Protein AF-A0A7J9CQS4-F1 (afdb_monomer_lite)

Sequence (371 aa):
MFISPTHSSLANGKVNILPPTNTSDKVTLALYYETLCPYCADFITNDLVKVFLSDLYTIVNLKLVPWGNADILGDEPHCQHGEDECYLNTIQSCVIYYWPDVKKHFDFIRCTEQQSSKKPLVKNRAAMWKQCSEKLGMSAHRINKCYTSGYGLKLLLQYANETAKLKPPHEYVPWVVVDNQPLKDDFENFVKYVCEAYKGDHKPEACKTQAASVSSTHDKMANRIHPGCYANNNVTKAQSHIKPKKVHLSLYYESLCPYCRSFIVSQLVKVFNTDLLNIINLRLVPWGNAQYVKPNKTIICQHGEDECYLNTIHACAISIWPDPAFPSRIISTLTVWKQCGKPALPDPVWIRNSSRTAMTVDMEERQASST

Foldseek 3Di:
DDDDDDDDDDDDDPPPPPDPDDDQLAKEKEWEAWALPLVLLCCLQPQVCCCVVFVVVVRYDYHYQHAWPWDQDPNDIADPVGPLRVLVSLLLLLLCVVCVPPVLSSQLVNQLSVQSNDPPHDPDSLVSSVVSCVVSVHPSVSSVCCSVVCVSVVSNVVSVVVQVPQVVRDLGPRWMAINSRTPPLCRSVVLQVSQVSRDDPDGTPSNVVVVVVVVPPPPPDPDDDDDDDDDDDDDDDDDDPPQQAAAEDEDEEWLQDSVRLCCLVPPVVVCLVDCSVSRHDYHYQHCHPWDADPDQRKIFDPSFDVRVVLSVVLVVQCVVDVPPNRSSVVSNVSSVVVVPPDDPDPDPPQFDDGDRGITGGDDDDPPPPDD

Radius of gyration: 28.9 Å; chains: 1; bounding box: 90×75×100 Å

Structure (mmCIF, N/CA/C/O backbone):
data_AF-A0A7J9CQS4-F1
#
_entry.id   AF-A0A7J9CQS4-F1
#
loop_
_atom_site.group_PDB
_atom_site.id
_atom_site.type_symbol
_atom_site.label_atom_id
_atom_site.label_alt_id
_atom_site.label_comp_id
_atom_site.label_asym_id
_atom_site.label_entity_id
_atom_site.label_seq_id
_atom_site.pdbx_PDB_ins_code
_atom_site.Cartn_x
_atom_site.Cartn_y
_atom_site.Cartn_z
_atom_site.occupancy
_atom_site.B_iso_or_equiv
_atom_site.auth_seq_id
_atom_site.auth_comp_id
_atom_site.auth_asym_id
_atom_site.auth_atom_id
_atom_site.pdbx_PDB_model_num
ATOM 1 N N . MET A 1 1 ? 38.805 -37.142 42.348 1.00 35.66 1 MET A N 1
ATOM 2 C CA . MET A 1 1 ? 38.816 -36.361 43.602 1.00 35.66 1 MET A CA 1
ATOM 3 C C . MET A 1 1 ? 37.390 -35.941 43.895 1.00 35.66 1 MET A C 1
ATOM 5 O O . MET A 1 1 ? 36.717 -35.468 42.992 1.00 35.66 1 MET A O 1
ATOM 9 N N . PHE A 1 2 ? 36.956 -36.234 45.117 1.00 37.12 2 PHE A N 1
ATOM 10 C CA . PHE A 1 2 ? 35.674 -35.923 45.757 1.00 37.12 2 PHE A CA 1
ATOM 11 C C . PHE A 1 2 ? 35.317 -34.423 45.600 1.00 37.12 2 PHE A C 1
ATOM 13 O O . PHE A 1 2 ? 36.221 -33.615 45.425 1.00 37.12 2 PHE A O 1
ATOM 20 N N . ILE A 1 3 ? 34.060 -33.964 45.629 1.00 33.16 3 ILE A N 1
ATOM 21 C CA . ILE A 1 3 ? 33.150 -33.913 46.790 1.00 33.16 3 ILE A CA 1
ATOM 22 C C . ILE A 1 3 ? 31.734 -33.518 46.285 1.00 33.16 3 ILE A C 1
ATOM 24 O O . ILE A 1 3 ? 31.596 -32.581 45.506 1.00 33.16 3 ILE A O 1
ATOM 28 N N . SER A 1 4 ? 30.686 -34.185 46.780 1.00 36.81 4 SER A N 1
ATOM 29 C CA . SER A 1 4 ? 29.408 -33.543 47.174 1.00 36.81 4 SER A CA 1
ATOM 30 C C . SER A 1 4 ? 29.442 -33.397 48.703 1.00 36.81 4 SER A C 1
ATOM 32 O O . SER A 1 4 ? 30.075 -34.254 49.329 1.00 36.81 4 SER A O 1
ATOM 34 N N . PRO A 1 5 ? 28.849 -32.357 49.330 1.00 45.28 5 PRO A N 1
ATOM 35 C CA . PRO A 1 5 ? 27.403 -32.328 49.653 1.00 45.28 5 PRO A CA 1
ATOM 36 C C . PRO A 1 5 ? 26.840 -30.867 49.672 1.00 45.28 5 PRO A C 1
ATOM 38 O O . PRO A 1 5 ? 27.566 -29.957 49.299 1.00 45.28 5 PRO A O 1
ATOM 41 N N . THR A 1 6 ? 25.599 -30.478 49.994 1.00 35.19 6 THR A N 1
ATOM 42 C CA . THR A 1 6 ? 24.499 -30.981 50.841 1.00 35.19 6 THR A CA 1
ATOM 43 C C . THR A 1 6 ? 23.159 -30.350 50.405 1.00 35.19 6 THR A C 1
ATOM 45 O O . THR A 1 6 ? 23.100 -29.234 49.895 1.00 35.19 6 THR A O 1
ATOM 48 N N . HIS A 1 7 ? 22.068 -31.054 50.716 1.00 37.50 7 HIS A N 1
ATOM 49 C CA . HIS A 1 7 ? 20.693 -30.553 50.810 1.00 37.50 7 HIS A CA 1
ATOM 50 C C . HIS A 1 7 ? 20.534 -29.334 51.739 1.00 37.50 7 HIS A C 1
ATOM 52 O O . HIS A 1 7 ? 21.141 -29.299 52.809 1.00 37.50 7 HIS A O 1
ATOM 58 N N . SER A 1 8 ? 19.573 -28.450 51.436 1.00 32.88 8 SER A N 1
ATOM 59 C CA . SER A 1 8 ? 18.685 -27.858 52.451 1.00 32.88 8 SER A CA 1
ATOM 60 C C . SER A 1 8 ? 17.319 -27.461 51.873 1.00 32.88 8 SER A C 1
ATOM 62 O O . SER A 1 8 ? 17.201 -26.900 50.790 1.00 32.88 8 SER A O 1
ATOM 64 N N . SER A 1 9 ? 16.312 -27.862 52.642 1.00 31.84 9 SER A N 1
ATOM 65 C CA . SER A 1 9 ? 14.856 -27.872 52.488 1.00 31.84 9 SER A CA 1
ATOM 66 C C . SER A 1 9 ? 14.148 -26.642 51.897 1.00 31.84 9 SER A C 1
ATOM 68 O O . SER A 1 9 ? 14.410 -25.502 52.264 1.00 31.84 9 SER A O 1
ATOM 70 N N . LEU A 1 10 ? 13.127 -26.965 51.093 1.00 37.81 10 LEU A N 1
ATOM 71 C CA . LEU A 1 10 ? 11.817 -26.320 50.921 1.00 37.81 10 LEU A CA 1
ATOM 72 C C . LEU A 1 10 ? 11.448 -25.221 51.936 1.00 37.81 10 LEU A C 1
ATOM 74 O O . LEU A 1 10 ? 11.293 -25.493 53.127 1.00 37.81 10 LEU A O 1
ATOM 78 N N . ALA A 1 11 ? 11.115 -24.042 51.406 1.00 35.16 11 ALA A N 1
ATOM 79 C CA . ALA A 1 11 ? 10.080 -23.177 51.957 1.00 35.16 11 ALA A CA 1
ATOM 80 C C . ALA A 1 11 ? 8.994 -22.984 50.887 1.00 35.16 11 ALA A C 1
ATOM 82 O O . ALA A 1 11 ? 9.258 -22.514 49.780 1.00 35.16 11 ALA A O 1
ATOM 83 N N . ASN A 1 12 ? 7.777 -23.403 51.233 1.00 45.19 12 ASN A N 1
ATOM 84 C CA . ASN A 1 12 ? 6.552 -23.249 50.457 1.00 45.19 12 ASN A CA 1
ATOM 85 C C . ASN A 1 12 ? 6.270 -21.767 50.163 1.00 45.19 12 ASN A C 1
ATOM 87 O O . ASN A 1 12 ? 5.669 -21.069 50.976 1.00 45.19 12 ASN A O 1
ATOM 91 N N . GLY A 1 13 ? 6.643 -21.304 48.974 1.00 34.88 13 GLY A N 1
ATOM 92 C CA . GLY A 1 13 ? 6.062 -20.117 48.365 1.00 34.88 13 GLY A CA 1
ATOM 93 C C . GLY A 1 13 ? 5.026 -20.559 47.342 1.00 34.88 13 GLY A C 1
ATOM 94 O O . GLY A 1 13 ? 5.394 -21.048 46.277 1.00 34.88 13 GLY A O 1
ATOM 95 N N . LYS A 1 14 ? 3.732 -20.396 47.644 1.00 39.47 14 LYS A N 1
ATOM 96 C CA . LYS A 1 14 ? 2.690 -20.404 46.611 1.00 39.47 14 LYS A CA 1
ATOM 97 C C . LYS A 1 14 ? 2.997 -19.252 45.655 1.00 39.47 14 LYS A C 1
ATOM 99 O O . LYS A 1 14 ? 2.616 -18.113 45.907 1.00 39.47 14 LYS A O 1
ATOM 104 N N . VAL A 1 15 ? 3.714 -19.545 44.575 1.00 38.03 15 VAL A N 1
ATOM 105 C CA . VAL A 1 15 ? 3.769 -18.659 43.419 1.00 38.03 15 VAL A CA 1
ATOM 106 C C . VAL A 1 15 ? 2.371 -18.708 42.826 1.00 38.03 15 VAL A C 1
ATOM 108 O O . VAL A 1 15 ? 1.980 -19.701 42.215 1.00 38.03 15 VAL A O 1
ATOM 111 N N . ASN A 1 16 ? 1.588 -17.658 43.071 1.00 38.56 16 ASN A N 1
ATOM 112 C CA . ASN A 1 16 ? 0.402 -17.384 42.277 1.00 38.56 16 ASN A CA 1
ATOM 113 C C . ASN A 1 16 ? 0.892 -17.137 40.851 1.00 38.56 16 ASN A C 1
ATOM 115 O O . ASN A 1 16 ? 1.284 -16.027 40.496 1.00 38.56 16 ASN A O 1
ATOM 119 N N . ILE A 1 17 ? 0.921 -18.207 40.059 1.00 42.00 17 ILE A N 1
ATOM 120 C CA . ILE A 1 17 ? 1.020 -18.133 38.611 1.00 42.00 17 ILE A CA 1
ATOM 121 C C . ILE A 1 17 ? -0.268 -17.435 38.185 1.00 42.00 17 ILE A C 1
ATOM 123 O O . ILE A 1 17 ? -1.326 -18.057 38.092 1.00 42.00 17 ILE A O 1
ATOM 127 N N . LEU A 1 18 ? -0.192 -16.112 38.027 1.00 42.22 18 LEU A N 1
ATOM 128 C CA . LEU A 1 18 ? -1.205 -15.372 37.294 1.00 42.22 18 LEU A CA 1
ATOM 129 C C . LEU A 1 18 ? -1.361 -16.083 35.944 1.00 42.22 18 LEU A C 1
ATOM 131 O O . LEU A 1 18 ? -0.344 -16.362 35.297 1.00 42.22 18 LEU A O 1
ATOM 135 N N . PRO A 1 19 ? -2.592 -16.438 35.545 1.00 43.62 19 PRO A N 1
ATOM 136 C CA . PRO A 1 19 ? -2.817 -17.058 34.253 1.00 43.62 19 PRO A CA 1
ATOM 137 C C . PRO A 1 19 ? -2.220 -16.161 33.163 1.00 43.62 19 PRO A C 1
ATOM 139 O O . PRO A 1 19 ? -2.213 -14.935 33.325 1.00 43.62 19 PRO A O 1
ATOM 142 N N . PRO A 1 20 ? -1.695 -16.746 32.074 1.00 40.00 20 PRO A N 1
ATOM 143 C CA . PRO A 1 20 ? -1.177 -15.969 30.961 1.00 40.00 20 PRO A CA 1
ATOM 144 C 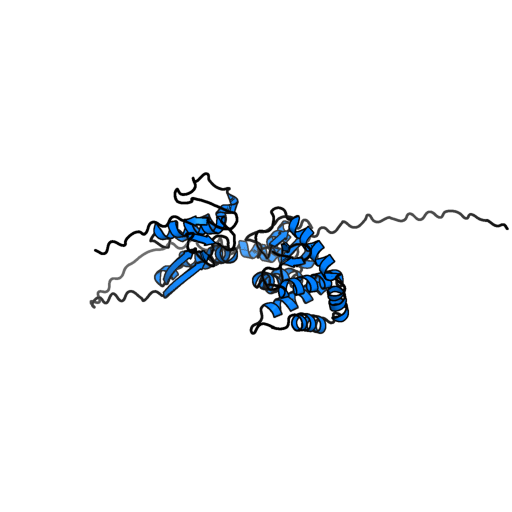C . PRO A 1 20 ? -2.267 -14.989 30.533 1.00 40.00 20 PRO A C 1
ATOM 146 O O . PRO A 1 20 ? -3.377 -15.396 30.192 1.00 40.00 20 PRO A O 1
ATOM 149 N N . THR A 1 21 ? -1.975 -13.693 30.619 1.00 41.09 21 THR A N 1
ATOM 150 C CA . THR A 1 21 ? -2.872 -12.658 30.111 1.00 41.09 21 THR A CA 1
ATOM 151 C C . THR A 1 21 ? -3.139 -12.968 28.649 1.00 41.09 21 THR A C 1
ATOM 153 O O . THR A 1 21 ? -2.188 -13.142 27.884 1.00 41.09 21 THR A O 1
ATOM 156 N N . ASN A 1 22 ? -4.426 -13.091 28.334 1.00 43.44 22 ASN A N 1
ATOM 157 C CA . ASN A 1 22 ? -5.002 -13.484 27.058 1.00 43.44 22 ASN A CA 1
ATOM 158 C C . ASN A 1 22 ? -4.149 -13.073 25.853 1.00 43.44 22 ASN A C 1
ATOM 160 O O . ASN A 1 22 ? -3.707 -11.929 25.734 1.00 43.44 22 ASN A O 1
ATOM 164 N N . THR A 1 23 ? -3.958 -14.015 24.937 1.00 49.56 23 THR A N 1
ATOM 165 C CA . THR A 1 23 ? -3.434 -13.781 23.595 1.00 49.56 23 THR A CA 1
ATOM 166 C C . THR A 1 23 ? -4.262 -12.691 22.911 1.00 49.56 23 THR A C 1
ATOM 168 O O . THR A 1 23 ? -5.339 -12.979 22.412 1.00 49.56 23 THR A O 1
ATOM 171 N N . SER A 1 24 ? -3.769 -11.449 22.965 1.00 57.03 24 SER A N 1
ATOM 172 C CA . SER A 1 24 ? -4.222 -10.231 22.277 1.00 57.03 24 SER A CA 1
ATOM 173 C C . SER A 1 24 ? -5.508 -10.386 21.447 1.00 57.03 24 SER A C 1
ATOM 175 O O . SER A 1 24 ? -5.428 -10.768 20.282 1.00 57.03 24 SER A O 1
ATOM 177 N N . ASP A 1 25 ? -6.653 -9.967 22.001 1.00 80.56 25 ASP A N 1
ATOM 178 C CA . ASP A 1 25 ? -7.980 -9.881 21.349 1.00 80.56 25 ASP A CA 1
ATOM 179 C C . ASP A 1 25 ? -8.043 -8.877 20.165 1.00 80.56 25 ASP A C 1
ATOM 181 O O . ASP A 1 25 ? -9.110 -8.404 19.775 1.00 80.56 25 ASP A O 1
ATOM 185 N N . LYS A 1 26 ? -6.888 -8.500 19.606 1.00 93.25 26 LYS A N 1
ATOM 186 C CA . LYS A 1 26 ? -6.754 -7.560 18.494 1.00 93.25 26 LYS A CA 1
ATOM 187 C C . LYS A 1 26 ? -7.127 -8.218 17.171 1.00 93.25 26 LYS A C 1
ATOM 189 O O . LYS A 1 26 ? -6.749 -9.353 16.897 1.00 93.25 26 LYS A O 1
ATOM 194 N N . VAL A 1 27 ? -7.765 -7.436 16.314 1.00 96.88 27 VAL A N 1
ATOM 195 C CA . VAL A 1 27 ? -8.098 -7.805 14.939 1.00 96.88 27 VAL A CA 1
ATOM 196 C C . VAL A 1 27 ? -6.844 -7.745 14.077 1.00 96.88 27 VAL A C 1
ATOM 198 O O . VAL A 1 27 ? -6.099 -6.760 14.110 1.00 96.88 27 VAL A O 1
ATOM 201 N N . THR A 1 28 ? -6.606 -8.781 13.280 1.00 97.62 28 THR A N 1
ATOM 202 C CA . THR A 1 28 ? -5.520 -8.780 12.300 1.00 97.62 28 THR A CA 1
ATOM 203 C C . THR A 1 28 ? -5.952 -8.001 11.065 1.00 97.62 28 THR A C 1
ATOM 205 O O . THR A 1 28 ? -6.907 -8.377 10.390 1.00 97.62 28 THR A O 1
ATOM 208 N N . LEU A 1 29 ? -5.224 -6.931 10.750 1.00 98.44 29 LEU A N 1
ATOM 209 C CA . LEU A 1 29 ? -5.380 -6.146 9.527 1.00 98.44 29 LEU A CA 1
ATOM 210 C C . LEU A 1 29 ? -4.125 -6.341 8.679 1.00 98.44 29 LEU A C 1
ATOM 212 O O . LEU A 1 29 ? -3.045 -5.938 9.096 1.00 98.44 29 LEU A O 1
ATOM 216 N N . ALA A 1 30 ? -4.244 -6.940 7.501 1.00 98.69 30 ALA A N 1
ATOM 217 C CA . ALA A 1 30 ? -3.132 -7.097 6.572 1.00 98.69 30 ALA A CA 1
ATOM 218 C C . ALA A 1 30 ? -3.369 -6.280 5.300 1.00 98.69 30 ALA A C 1
ATOM 220 O O . ALA A 1 30 ? -4.449 -6.337 4.712 1.00 98.69 30 ALA A O 1
ATOM 221 N N . LEU A 1 31 ? -2.346 -5.544 4.870 1.00 98.75 31 LEU A N 1
ATOM 222 C CA . LEU A 1 31 ? -2.292 -4.888 3.569 1.00 98.75 31 LEU A CA 1
ATOM 223 C C . LEU A 1 31 ? -1.233 -5.579 2.709 1.00 98.75 31 LEU A C 1
ATOM 225 O O . LEU A 1 31 ? -0.046 -5.547 3.039 1.00 98.75 31 LEU A O 1
ATOM 229 N N . TYR A 1 32 ? -1.670 -6.137 1.586 1.00 98.81 32 TYR A N 1
ATOM 230 C CA . TYR A 1 32 ? -0.806 -6.597 0.507 1.00 98.81 32 TYR A CA 1
ATOM 231 C C . TYR A 1 32 ? -0.746 -5.503 -0.549 1.00 98.81 32 TYR A C 1
ATOM 233 O O . TYR A 1 32 ? -1.775 -5.028 -1.038 1.00 98.81 32 TYR A O 1
ATOM 241 N N . TYR A 1 33 ? 0.464 -5.057 -0.843 1.00 98.62 33 TYR A N 1
ATOM 242 C CA . TYR A 1 33 ? 0.700 -3.895 -1.680 1.00 98.62 33 TYR A CA 1
ATOM 243 C C . TYR A 1 33 ? 2.044 -4.026 -2.380 1.00 98.62 33 TYR A C 1
ATOM 245 O O . TYR A 1 33 ? 2.845 -4.912 -2.092 1.00 98.62 33 TYR A O 1
ATOM 253 N N . GLU A 1 34 ? 2.295 -3.094 -3.274 1.00 95.69 34 GLU A N 1
ATOM 254 C CA . GLU A 1 34 ? 3.559 -2.918 -3.964 1.00 95.69 34 GLU A CA 1
ATOM 255 C C . GLU A 1 34 ? 3.894 -1.432 -3.972 1.00 95.69 34 GLU A C 1
ATOM 257 O O . GLU A 1 34 ? 3.012 -0.563 -3.936 1.00 95.69 34 GLU A O 1
ATOM 262 N N . THR A 1 35 ? 5.185 -1.151 -3.998 1.00 95.62 35 THR A N 1
ATOM 263 C CA . THR A 1 35 ? 5.691 0.205 -4.157 1.00 95.62 35 THR A CA 1
ATOM 264 C C . THR A 1 35 ? 5.471 0.696 -5.589 1.00 95.62 35 THR A C 1
ATOM 266 O O . THR A 1 35 ? 5.252 -0.087 -6.504 1.00 95.62 35 THR A O 1
ATOM 269 N N . LEU A 1 36 ? 5.489 2.014 -5.797 1.00 88.31 36 LEU A N 1
ATOM 270 C CA . LEU A 1 36 ? 5.233 2.664 -7.097 1.00 88.31 36 LEU A CA 1
ATOM 271 C C . LEU A 1 36 ? 3.825 2.483 -7.690 1.00 88.31 36 LEU A C 1
ATOM 273 O O . LEU A 1 36 ? 3.501 3.210 -8.627 1.00 88.31 36 LEU A O 1
ATOM 277 N N . CYS A 1 37 ? 2.964 1.643 -7.111 1.00 90.00 37 CYS A N 1
ATOM 278 C CA . CYS A 1 37 ? 1.532 1.672 -7.387 1.00 90.00 37 CYS A CA 1
ATOM 279 C C . CYS A 1 37 ? 0.908 2.935 -6.759 1.00 90.00 37 CYS A C 1
ATOM 281 O O . CYS A 1 37 ? 0.878 3.056 -5.527 1.00 90.00 37 CYS A O 1
ATOM 283 N N . PRO A 1 38 ? 0.361 3.873 -7.561 1.00 85.62 38 PRO A N 1
ATOM 284 C CA . PRO A 1 38 ? -0.174 5.136 -7.046 1.00 85.62 38 PRO A CA 1
ATOM 285 C C . PRO A 1 38 ? -1.284 4.952 -6.010 1.00 85.62 38 PRO A C 1
ATOM 287 O O . PRO A 1 38 ? -1.431 5.764 -5.103 1.00 85.62 38 PRO A O 1
ATOM 290 N N . TYR A 1 39 ? -2.054 3.874 -6.120 1.00 82.94 39 TYR A N 1
ATOM 291 C CA . TYR A 1 39 ? -3.184 3.628 -5.240 1.00 82.94 39 TYR A CA 1
ATOM 292 C C . TYR A 1 39 ? -2.816 2.906 -3.950 1.00 82.94 39 TYR A C 1
ATOM 294 O O . TYR A 1 39 ? -3.399 3.188 -2.906 1.00 82.94 39 TYR A O 1
ATOM 302 N N . CYS A 1 40 ? -1.818 2.019 -3.990 1.00 91.88 40 CYS A N 1
ATOM 303 C CA . CYS A 1 40 ? -1.175 1.536 -2.772 1.00 91.88 40 CYS A CA 1
ATOM 304 C C . CYS A 1 40 ? -0.611 2.722 -1.988 1.00 91.88 40 CYS A C 1
ATOM 306 O O . CYS A 1 40 ? -0.840 2.834 -0.784 1.00 91.88 40 CYS A O 1
ATOM 308 N N . ALA A 1 41 ? 0.069 3.636 -2.687 1.00 93.00 41 ALA A N 1
ATOM 309 C CA . ALA A 1 41 ? 0.644 4.823 -2.081 1.00 93.00 41 ALA A CA 1
ATOM 310 C C . ALA A 1 41 ? -0.422 5.750 -1.477 1.00 93.00 41 ALA A C 1
ATOM 312 O O . ALA A 1 41 ? -0.252 6.209 -0.344 1.00 93.00 41 ALA A O 1
ATOM 313 N N . ASP A 1 42 ? -1.521 5.992 -2.196 1.00 89.25 42 ASP A N 1
ATOM 314 C CA . ASP A 1 42 ? -2.658 6.788 -1.725 1.00 89.25 42 ASP A CA 1
ATOM 315 C C . ASP A 1 42 ? -3.311 6.160 -0.488 1.00 89.25 42 ASP A C 1
ATOM 317 O O . ASP A 1 42 ? -3.364 6.800 0.564 1.00 89.25 42 ASP A O 1
ATOM 321 N N . PHE A 1 43 ? -3.670 4.874 -0.556 1.00 94.06 43 PHE A N 1
ATOM 322 C CA . PHE A 1 43 ? -4.277 4.155 0.563 1.00 94.06 43 PHE A CA 1
ATOM 323 C C . PHE A 1 43 ? -3.367 4.151 1.798 1.00 94.06 43 PHE A C 1
ATOM 325 O O . PHE A 1 43 ? -3.812 4.465 2.899 1.00 94.06 43 PHE A O 1
ATOM 332 N N . ILE A 1 44 ? -2.068 3.868 1.647 1.00 97.50 44 ILE A N 1
ATOM 333 C CA . ILE A 1 44 ? -1.102 3.913 2.760 1.00 97.50 44 ILE A CA 1
ATOM 334 C C . ILE A 1 44 ? -1.018 5.321 3.362 1.00 97.50 44 ILE A C 1
ATOM 336 O O . ILE A 1 44 ? -0.953 5.488 4.585 1.00 97.50 44 ILE A O 1
ATOM 340 N N . THR A 1 45 ? -1.000 6.340 2.505 1.00 93.88 45 THR A N 1
ATOM 341 C CA . THR A 1 45 ? -0.774 7.728 2.908 1.00 93.88 45 THR A CA 1
ATOM 342 C C . THR A 1 45 ? -1.988 8.356 3.578 1.00 93.88 45 THR A C 1
ATOM 344 O O . THR A 1 45 ? -1.808 9.094 4.554 1.00 93.88 45 THR A O 1
ATOM 347 N N . ASN A 1 46 ? -3.184 8.081 3.058 1.00 87.81 46 ASN A N 1
ATOM 348 C CA . ASN A 1 46 ? -4.409 8.818 3.357 1.00 87.81 46 ASN A CA 1
ATOM 349 C C . ASN A 1 46 ? -5.447 7.988 4.126 1.00 87.81 46 ASN A C 1
ATOM 351 O O . ASN A 1 46 ? -6.174 8.545 4.952 1.00 87.81 46 ASN A O 1
ATOM 355 N N . ASP A 1 47 ? -5.474 6.666 3.947 1.00 92.25 47 ASP A N 1
ATOM 356 C CA . ASP A 1 47 ? -6.466 5.794 4.581 1.00 92.25 47 ASP A CA 1
ATOM 357 C C . ASP A 1 47 ? -5.882 4.952 5.706 1.00 92.25 47 ASP A C 1
ATOM 359 O O . ASP A 1 47 ? -6.304 5.084 6.853 1.00 92.25 47 ASP A O 1
ATOM 363 N N . LEU A 1 48 ? -4.871 4.130 5.432 1.00 97.06 48 LEU A N 1
ATOM 364 C CA . LEU A 1 48 ? -4.278 3.238 6.427 1.00 97.06 48 LEU A CA 1
ATOM 365 C C . LEU A 1 48 ? -3.655 4.011 7.597 1.00 97.06 48 LEU A C 1
ATOM 367 O O . LEU A 1 48 ? -3.654 3.541 8.735 1.00 97.06 48 LEU A O 1
ATOM 371 N N . VAL A 1 49 ? -3.206 5.244 7.349 1.00 96.38 49 VAL A N 1
ATOM 372 C CA . VAL A 1 49 ? -2.724 6.172 8.380 1.00 96.38 49 VAL A CA 1
ATOM 373 C C . VAL A 1 49 ? -3.741 6.394 9.511 1.00 96.38 49 VAL A C 1
ATOM 375 O O . VAL A 1 49 ? -3.338 6.662 10.644 1.00 96.38 49 VAL A O 1
ATOM 378 N N . LYS A 1 50 ? -5.048 6.216 9.249 1.00 94.88 50 LYS A N 1
ATOM 379 C CA . LYS A 1 50 ? -6.123 6.308 10.251 1.00 94.88 50 LYS A CA 1
ATOM 380 C C . LYS A 1 50 ? -5.908 5.348 11.424 1.00 94.88 50 LYS A C 1
ATOM 382 O O . LYS A 1 50 ? -6.313 5.684 12.533 1.00 94.88 50 LYS A O 1
ATOM 387 N N . VAL A 1 51 ? -5.209 4.222 11.224 1.00 95.94 51 VAL A N 1
ATOM 388 C CA . VAL A 1 51 ? -4.813 3.299 12.307 1.00 95.94 51 VAL A CA 1
ATOM 389 C C . VAL A 1 51 ? -4.035 4.032 13.402 1.00 95.94 51 VAL A C 1
ATOM 391 O O . VAL A 1 51 ? -4.284 3.810 14.583 1.00 95.94 51 VAL A O 1
ATOM 394 N N . PHE A 1 52 ? -3.124 4.928 13.014 1.00 95.88 52 PHE A N 1
ATOM 395 C CA . PHE A 1 52 ? -2.212 5.627 13.925 1.00 95.88 52 PHE A CA 1
ATOM 396 C C . PHE A 1 52 ? -2.624 7.070 14.243 1.00 95.88 52 PHE A C 1
ATOM 398 O O . PHE A 1 52 ? -2.063 7.661 15.162 1.00 95.88 52 PHE A O 1
ATOM 405 N N . LEU A 1 53 ? -3.565 7.653 13.491 1.00 91.94 53 LEU A N 1
ATOM 406 C CA . LEU A 1 53 ? -4.164 8.961 13.811 1.00 91.94 53 LEU A CA 1
ATOM 407 C C . LEU A 1 53 ? -5.350 8.862 14.776 1.00 91.94 53 LEU A C 1
ATOM 409 O O . LEU A 1 53 ? -5.803 9.882 15.286 1.00 91.94 53 LEU A O 1
ATOM 413 N N . SER A 1 54 ? -5.857 7.654 15.004 1.00 92.19 54 SER A N 1
ATOM 414 C CA . SER A 1 54 ? -6.933 7.366 15.950 1.00 92.19 54 SER A CA 1
ATOM 415 C C . SER A 1 54 ? -6.459 6.378 17.012 1.00 92.19 54 SER A C 1
ATOM 417 O O . SER A 1 54 ? -5.305 5.959 17.007 1.00 92.19 54 SER A O 1
ATOM 419 N N . ASP A 1 55 ? -7.347 5.977 17.914 1.00 92.44 55 ASP A N 1
ATOM 420 C CA . ASP A 1 55 ? -7.102 4.928 18.902 1.00 92.44 55 ASP A CA 1
ATOM 421 C C . ASP A 1 55 ? -7.269 3.502 18.338 1.00 92.44 55 ASP A C 1
ATOM 423 O O . ASP A 1 55 ? -7.146 2.525 19.076 1.00 92.44 55 ASP A O 1
ATOM 427 N N . LEU A 1 56 ? -7.470 3.344 17.023 1.00 94.12 56 LEU A N 1
ATOM 428 C CA . LEU A 1 56 ? -7.642 2.042 16.370 1.00 94.12 56 LEU A CA 1
ATOM 429 C C . LEU A 1 56 ? -6.410 1.122 16.502 1.00 94.12 56 LEU A C 1
ATOM 431 O O . LEU A 1 56 ? -6.563 -0.096 16.593 1.00 94.12 56 LEU A O 1
ATOM 435 N N . TYR A 1 57 ? -5.188 1.666 16.595 1.00 94.50 57 TYR A N 1
ATOM 436 C CA . TYR A 1 57 ? -3.966 0.875 16.847 1.00 94.50 57 TYR A CA 1
ATOM 437 C C . TYR A 1 57 ? -4.022 0.056 18.153 1.00 94.50 57 TYR A C 1
ATOM 439 O O . TYR A 1 57 ? -3.293 -0.930 18.318 1.00 94.50 57 TYR A O 1
ATOM 447 N N . THR A 1 58 ? -4.881 0.444 19.102 1.00 94.19 58 THR A N 1
ATOM 448 C CA . THR A 1 58 ? -5.060 -0.295 20.359 1.00 94.19 58 THR A CA 1
ATOM 449 C C . THR A 1 58 ? -5.703 -1.660 20.129 1.00 94.19 58 THR A C 1
ATOM 451 O O . THR A 1 58 ? -5.386 -2.589 20.867 1.00 94.19 58 THR A O 1
ATOM 454 N N . ILE A 1 59 ? -6.491 -1.817 19.059 1.00 95.44 59 ILE A N 1
ATOM 455 C CA . ILE A 1 59 ? -7.227 -3.048 18.735 1.00 95.44 59 ILE A CA 1
ATOM 456 C C . ILE A 1 59 ? -6.768 -3.728 17.441 1.00 95.44 59 ILE A C 1
ATOM 458 O O . ILE A 1 59 ? -7.305 -4.770 17.086 1.00 95.44 59 ILE A O 1
ATOM 462 N N . VAL A 1 60 ? -5.794 -3.157 16.729 1.00 96.56 60 VAL A N 1
ATOM 463 C CA . VAL A 1 60 ? -5.297 -3.685 15.450 1.00 96.56 60 VAL A CA 1
ATOM 464 C C . VAL A 1 60 ? -3.911 -4.303 15.600 1.00 96.56 60 VAL A C 1
ATOM 466 O O . VAL A 1 60 ? -3.001 -3.706 16.179 1.00 96.56 60 VAL A O 1
ATOM 469 N N . ASN A 1 61 ? -3.740 -5.485 15.015 1.00 96.12 61 ASN A N 1
ATOM 470 C CA . ASN A 1 61 ? -2.449 -6.052 14.653 1.00 96.12 61 ASN A CA 1
ATOM 471 C C . ASN A 1 61 ? -2.221 -5.829 13.148 1.00 96.12 61 ASN A C 1
ATOM 473 O O . ASN A 1 61 ? -2.741 -6.582 12.324 1.00 96.12 61 ASN A O 1
ATOM 477 N N . LEU A 1 62 ? -1.511 -4.751 12.794 1.00 97.88 62 LEU A N 1
ATOM 478 C CA . LEU A 1 62 ? -1.283 -4.364 11.400 1.00 97.88 62 LEU A CA 1
ATOM 479 C C . LEU A 1 62 ? -0.099 -5.137 10.808 1.00 97.88 62 LEU A C 1
ATOM 481 O O . LEU A 1 62 ? 0.999 -5.131 11.363 1.00 97.88 62 LEU A O 1
ATOM 485 N N . LYS A 1 63 ? -0.318 -5.736 9.638 1.00 98.25 63 LYS A N 1
ATOM 486 C CA . LYS A 1 63 ? 0.689 -6.402 8.818 1.00 98.25 63 LYS A CA 1
ATOM 487 C C . LYS A 1 63 ? 0.804 -5.726 7.454 1.00 98.25 63 LYS A C 1
ATOM 489 O O . LYS A 1 63 ? -0.202 -5.463 6.800 1.00 98.25 63 LYS A O 1
ATOM 494 N N . LEU A 1 64 ? 2.034 -5.473 7.023 1.00 98.69 64 LEU A N 1
ATOM 495 C CA . LEU A 1 64 ? 2.359 -4.878 5.727 1.00 98.69 64 LEU A CA 1
ATOM 496 C C . LEU A 1 64 ? 3.137 -5.906 4.905 1.00 98.69 64 LEU A C 1
ATOM 498 O O . LEU A 1 64 ? 4.129 -6.448 5.388 1.00 98.69 64 LEU A O 1
ATOM 502 N N . VAL A 1 65 ? 2.673 -6.183 3.688 1.00 98.81 65 VAL A N 1
ATOM 503 C CA . VAL A 1 65 ? 3.229 -7.212 2.800 1.00 98.81 65 VAL A CA 1
ATOM 504 C C . VAL A 1 65 ? 3.610 -6.566 1.458 1.00 98.81 65 VAL A C 1
ATOM 506 O O . VAL A 1 65 ? 2.755 -6.469 0.573 1.00 98.81 65 VAL A O 1
ATOM 509 N N . PRO A 1 66 ? 4.860 -6.077 1.311 1.00 98.19 66 PRO A N 1
ATOM 510 C CA . PRO A 1 66 ? 5.356 -5.452 0.083 1.00 98.19 66 PRO A CA 1
ATOM 511 C C . PRO A 1 66 ? 5.754 -6.516 -0.951 1.00 98.19 66 PRO A C 1
ATOM 513 O O . PRO A 1 66 ? 6.907 -6.938 -1.014 1.00 98.19 66 PRO A O 1
ATOM 516 N N . TRP A 1 67 ? 4.790 -6.964 -1.749 1.00 98.25 67 TRP A N 1
ATOM 517 C CA . TRP A 1 67 ? 4.992 -7.879 -2.878 1.00 98.25 67 TRP A CA 1
ATOM 518 C C . TRP A 1 67 ? 4.032 -7.526 -4.016 1.00 98.25 67 TRP A C 1
ATOM 520 O O . TRP A 1 67 ? 4.469 -7.235 -5.123 1.00 98.25 67 TRP A O 1
ATOM 530 N N . GLY A 1 68 ? 2.733 -7.481 -3.709 1.00 94.56 68 GLY A N 1
ATOM 531 C CA . GLY A 1 68 ? 1.678 -7.091 -4.639 1.00 94.56 68 GLY A CA 1
ATOM 532 C C . GLY A 1 68 ? 1.548 -8.041 -5.825 1.00 94.56 68 GLY A C 1
ATOM 533 O O . GLY A 1 68 ? 1.489 -9.251 -5.615 1.00 94.56 68 GLY A O 1
ATOM 534 N N . ASN A 1 69 ? 1.513 -7.493 -7.042 1.00 87.62 69 ASN A N 1
ATOM 535 C CA . ASN A 1 69 ? 1.382 -8.276 -8.276 1.00 87.62 69 ASN A CA 1
ATOM 536 C C . ASN A 1 69 ? 2.740 -8.687 -8.867 1.00 87.62 69 ASN A C 1
ATOM 538 O O . ASN A 1 69 ? 2.820 -9.017 -10.050 1.00 87.62 69 ASN A O 1
ATOM 542 N N . ALA A 1 70 ? 3.819 -8.630 -8.081 1.00 91.69 70 ALA A N 1
ATOM 543 C CA . ALA A 1 70 ? 5.094 -9.170 -8.517 1.00 91.69 70 ALA A CA 1
ATOM 544 C C . ALA A 1 70 ? 4.990 -10.688 -8.745 1.00 91.69 70 ALA A C 1
ATOM 546 O O . ALA A 1 70 ? 4.282 -11.407 -8.035 1.00 91.69 70 ALA A O 1
ATOM 547 N N . ASP A 1 71 ? 5.753 -11.171 -9.716 1.00 91.81 71 ASP A N 1
ATOM 548 C CA . ASP A 1 71 ? 5.897 -12.584 -10.047 1.00 91.81 71 ASP A CA 1
ATOM 549 C C . ASP A 1 71 ? 7.349 -13.031 -9.862 1.00 91.81 71 ASP A C 1
ATOM 551 O O . ASP A 1 71 ? 8.259 -12.219 -9.694 1.00 91.81 71 ASP A O 1
ATOM 555 N N . ILE A 1 72 ? 7.581 -14.343 -9.879 1.00 90.25 72 ILE A N 1
ATOM 556 C CA . ILE A 1 72 ? 8.929 -14.921 -9.863 1.00 90.25 72 ILE A CA 1
ATOM 557 C C . ILE A 1 72 ? 9.200 -15.517 -11.245 1.00 90.25 72 ILE A C 1
ATOM 559 O O . ILE A 1 72 ? 8.529 -16.467 -11.652 1.00 90.25 72 ILE A O 1
ATOM 563 N N . LEU A 1 73 ? 10.193 -14.977 -11.957 1.00 86.00 73 LEU A N 1
ATOM 564 C CA . LEU A 1 73 ? 10.659 -15.517 -13.233 1.00 86.00 73 LEU A CA 1
ATOM 565 C C . LEU A 1 73 ? 12.042 -16.148 -13.034 1.00 86.00 73 LEU A C 1
ATOM 567 O O . LEU A 1 73 ? 13.043 -15.455 -12.870 1.00 86.00 73 LEU A O 1
ATOM 571 N N . GLY A 1 74 ? 12.093 -17.482 -13.028 1.00 85.62 74 GLY A N 1
ATOM 572 C CA . GLY A 1 74 ? 13.291 -18.209 -12.602 1.00 85.62 74 GLY A CA 1
ATOM 573 C C . GLY A 1 74 ? 13.494 -18.058 -11.095 1.00 85.62 74 GLY A C 1
ATOM 574 O O . GLY A 1 74 ? 12.648 -18.512 -10.330 1.00 85.62 74 GLY A O 1
ATOM 575 N N . ASP A 1 75 ? 14.580 -17.395 -10.693 1.00 81.50 75 ASP A N 1
ATOM 576 C CA . ASP A 1 75 ? 14.907 -17.102 -9.288 1.00 81.50 75 ASP A CA 1
ATOM 577 C C . ASP A 1 75 ? 14.821 -15.599 -8.948 1.00 81.50 75 ASP A C 1
ATOM 579 O O . ASP A 1 75 ? 15.167 -15.189 -7.837 1.00 81.50 75 ASP A O 1
ATOM 583 N N . GLU A 1 76 ? 14.361 -14.765 -9.888 1.00 87.94 76 GLU A N 1
ATOM 584 C CA . GLU A 1 76 ? 14.332 -13.310 -9.733 1.00 87.94 76 GLU A CA 1
ATOM 585 C C . GLU A 1 76 ? 12.899 -12.752 -9.689 1.00 87.94 76 GLU A C 1
ATOM 587 O O . GLU A 1 76 ? 12.018 -13.220 -10.420 1.00 87.94 76 GLU A O 1
ATOM 592 N N . PRO A 1 77 ? 12.639 -11.751 -8.825 1.00 92.38 77 PRO A N 1
ATOM 593 C CA . PRO A 1 77 ? 11.349 -11.085 -8.765 1.00 92.38 77 PRO A CA 1
ATOM 594 C C . PRO A 1 77 ? 11.167 -10.159 -9.973 1.00 92.38 77 PRO A C 1
ATOM 596 O O . PRO A 1 77 ? 12.038 -9.352 -10.295 1.00 92.38 77 PRO A O 1
ATOM 599 N N . HIS A 1 78 ? 10.002 -10.244 -10.606 1.00 91.81 78 HIS A N 1
ATOM 600 C CA . HIS A 1 78 ? 9.579 -9.388 -11.704 1.00 91.81 78 HIS A CA 1
ATOM 601 C C . HIS A 1 78 ? 8.379 -8.545 -11.264 1.00 91.81 78 HIS A C 1
ATOM 603 O O . HIS A 1 78 ? 7.323 -9.079 -10.931 1.00 91.81 78 HIS A O 1
ATOM 609 N N . CYS A 1 79 ? 8.542 -7.224 -11.279 1.00 92.00 79 CYS A N 1
ATOM 610 C CA . CYS A 1 79 ? 7.568 -6.259 -10.773 1.00 92.00 79 CYS A CA 1
ATOM 611 C C . CYS A 1 79 ? 6.886 -5.483 -11.906 1.00 92.00 79 CYS A C 1
ATOM 613 O O . CYS A 1 79 ? 7.509 -5.208 -12.934 1.00 92.00 79 CYS A O 1
ATOM 615 N N . GLN A 1 80 ? 5.626 -5.077 -11.719 1.00 81.50 80 GLN A N 1
ATOM 616 C CA . GLN A 1 80 ? 4.840 -4.471 -12.801 1.00 81.50 80 GLN A CA 1
ATOM 617 C C . GLN A 1 80 ? 5.294 -3.047 -13.165 1.00 81.50 80 GLN A C 1
ATOM 619 O O . GLN A 1 80 ? 5.217 -2.656 -14.329 1.00 81.50 80 GLN A O 1
ATOM 624 N N . HIS A 1 81 ? 5.842 -2.294 -12.206 1.00 83.50 81 HIS A N 1
ATOM 625 C CA . HIS A 1 81 ? 6.450 -0.982 -12.444 1.00 83.50 81 HIS A CA 1
ATOM 626 C C . HIS A 1 81 ? 7.985 -1.058 -12.601 1.00 83.50 81 HIS A C 1
ATOM 628 O O . HIS A 1 81 ? 8.685 -0.054 -12.437 1.00 83.50 81 HIS A O 1
ATOM 634 N N . GLY A 1 82 ? 8.518 -2.237 -12.951 1.00 88.19 82 GLY A N 1
ATOM 635 C CA . GLY A 1 82 ? 9.932 -2.468 -13.256 1.00 88.19 82 GLY A CA 1
ATOM 636 C C . GLY A 1 82 ? 10.836 -2.651 -12.032 1.00 88.19 82 GLY A C 1
ATOM 637 O O . GLY A 1 82 ? 10.382 -2.779 -10.896 1.00 88.19 82 GLY A O 1
ATOM 638 N N . GLU A 1 83 ? 12.152 -2.661 -12.261 1.00 92.88 83 GLU A N 1
ATOM 639 C CA . GLU A 1 83 ? 13.156 -2.977 -11.228 1.00 92.88 83 GLU A CA 1
ATOM 640 C C . GLU A 1 83 ? 13.131 -2.022 -10.027 1.00 92.88 83 GLU A C 1
ATOM 642 O O . GLU A 1 83 ? 13.412 -2.438 -8.905 1.00 92.88 83 GLU A O 1
ATOM 647 N N . ASP A 1 84 ? 12.754 -0.757 -10.235 1.00 93.44 84 ASP A N 1
ATOM 648 C CA . ASP A 1 84 ? 12.627 0.234 -9.163 1.00 93.44 84 ASP A CA 1
ATOM 649 C C . ASP A 1 84 ? 11.560 -0.167 -8.122 1.00 93.44 84 ASP A C 1
ATOM 651 O O . ASP A 1 84 ? 11.737 0.103 -6.931 1.00 93.44 84 ASP A O 1
ATOM 655 N N . GLU A 1 85 ? 10.468 -0.818 -8.542 1.00 95.50 85 GLU A N 1
ATOM 656 C CA . GLU A 1 85 ? 9.455 -1.364 -7.628 1.00 95.50 85 GLU A CA 1
ATOM 657 C C . GLU A 1 85 ? 10.028 -2.545 -6.844 1.00 95.50 85 GLU A C 1
ATOM 659 O O . GLU A 1 85 ? 9.964 -2.561 -5.618 1.00 95.50 85 GLU A O 1
ATOM 664 N N . CYS A 1 86 ? 10.666 -3.505 -7.515 1.00 95.56 86 CYS A N 1
ATOM 665 C CA . CYS A 1 86 ? 11.286 -4.655 -6.848 1.00 95.56 86 CYS A CA 1
ATOM 666 C C . CYS A 1 86 ? 12.373 -4.217 -5.854 1.00 95.56 86 CYS A C 1
ATOM 668 O O . CYS A 1 86 ? 12.466 -4.734 -4.732 1.00 95.56 86 CYS A O 1
ATOM 670 N N . TYR A 1 87 ? 13.154 -3.201 -6.223 1.00 97.38 87 TYR A N 1
ATOM 671 C CA . TYR A 1 87 ? 14.116 -2.544 -5.353 1.00 97.38 87 TYR A CA 1
ATOM 672 C C . TYR A 1 87 ? 13.447 -1.990 -4.092 1.00 97.38 87 TYR A C 1
ATOM 674 O O . TYR A 1 87 ? 13.868 -2.293 -2.973 1.00 97.38 87 TYR A O 1
ATOM 682 N N . LEU A 1 88 ? 12.382 -1.203 -4.246 1.00 97.81 88 LEU A N 1
ATOM 683 C CA . LEU A 1 88 ? 11.695 -0.562 -3.129 1.00 97.81 88 LEU A CA 1
ATOM 684 C C . LEU A 1 88 ? 10.879 -1.549 -2.276 1.00 97.81 88 LEU A C 1
ATOM 686 O O . LEU A 1 88 ? 10.911 -1.425 -1.050 1.00 97.81 88 LEU A O 1
ATOM 690 N N . ASN A 1 89 ? 10.260 -2.574 -2.869 1.00 98.50 89 ASN A N 1
ATOM 691 C CA . ASN A 1 89 ? 9.631 -3.692 -2.156 1.00 98.50 89 ASN A CA 1
ATOM 692 C C . ASN A 1 89 ? 10.664 -4.396 -1.256 1.00 98.50 89 ASN A C 1
ATOM 694 O O . ASN A 1 89 ? 10.409 -4.666 -0.077 1.00 98.50 89 ASN A O 1
ATOM 698 N N . THR A 1 90 ? 11.880 -4.615 -1.770 1.00 98.56 90 THR A N 1
ATOM 699 C CA . THR A 1 90 ? 12.996 -5.189 -1.001 1.00 98.56 90 THR A CA 1
ATOM 700 C C . THR A 1 90 ? 13.439 -4.268 0.141 1.00 98.56 90 THR A C 1
ATOM 702 O O . THR A 1 90 ? 13.649 -4.721 1.269 1.00 98.56 90 THR A O 1
ATOM 705 N N . ILE A 1 91 ? 13.560 -2.962 -0.115 1.00 98.69 91 ILE A N 1
ATOM 706 C CA . ILE A 1 91 ? 13.923 -1.968 0.907 1.00 98.69 91 ILE A CA 1
ATOM 707 C C . ILE A 1 91 ? 12.880 -1.931 2.030 1.00 98.69 91 ILE A C 1
ATOM 709 O O . ILE A 1 91 ? 13.249 -1.968 3.207 1.00 98.69 91 ILE A O 1
ATOM 713 N N . GLN A 1 92 ? 11.590 -1.906 1.695 1.00 98.69 92 GLN A N 1
ATOM 714 C CA . GLN A 1 92 ? 10.519 -1.921 2.689 1.00 98.69 92 GLN A CA 1
ATOM 715 C C . GLN A 1 92 ? 10.466 -3.258 3.446 1.00 98.69 92 GLN A C 1
ATOM 717 O O . GLN A 1 92 ? 10.292 -3.248 4.664 1.00 98.69 92 GLN A O 1
ATOM 722 N N . SER A 1 93 ? 10.764 -4.386 2.791 1.00 98.75 93 SER A N 1
ATOM 723 C CA . SER A 1 93 ? 10.938 -5.685 3.460 1.00 98.75 93 SER A CA 1
ATOM 724 C C . SER A 1 93 ? 12.052 -5.650 4.515 1.00 98.75 93 SER A C 1
ATOM 726 O O . SER A 1 93 ? 11.851 -6.082 5.652 1.00 98.75 93 SER A O 1
ATOM 728 N N . CYS A 1 94 ? 13.212 -5.069 4.181 1.00 98.75 94 CYS A N 1
ATOM 729 C CA . CYS A 1 94 ? 14.313 -4.864 5.129 1.00 98.75 94 CYS A CA 1
ATOM 730 C C . CYS A 1 94 ? 13.905 -3.980 6.318 1.00 98.75 94 CYS A C 1
ATOM 732 O O . CYS A 1 94 ? 14.335 -4.217 7.450 1.00 98.75 94 CYS A O 1
ATOM 734 N N . VAL A 1 95 ? 13.101 -2.945 6.067 1.00 98.75 95 VAL A N 1
ATOM 735 C CA . VAL A 1 95 ? 12.644 -2.017 7.106 1.00 98.75 95 VAL A CA 1
ATOM 736 C C . VAL A 1 95 ? 11.679 -2.701 8.073 1.00 98.75 95 VAL A C 1
ATOM 738 O O . VAL A 1 95 ? 11.865 -2.585 9.283 1.00 98.75 95 VAL A O 1
ATOM 741 N N . ILE A 1 96 ? 10.710 -3.463 7.565 1.00 98.56 96 ILE A N 1
ATOM 742 C CA . ILE A 1 96 ? 9.779 -4.228 8.407 1.00 98.56 96 ILE A CA 1
ATOM 743 C C . ILE A 1 96 ? 10.551 -5.207 9.303 1.00 98.56 96 ILE A C 1
ATOM 745 O O . ILE A 1 96 ? 10.273 -5.303 10.497 1.00 98.56 96 ILE A O 1
ATOM 749 N N . TYR A 1 97 ? 11.573 -5.875 8.759 1.00 98.38 97 TYR A N 1
ATOM 750 C CA . TYR A 1 97 ? 12.389 -6.825 9.515 1.00 98.38 97 TYR A CA 1
ATOM 751 C C . TYR A 1 97 ? 13.209 -6.171 10.641 1.00 98.38 97 TYR A C 1
ATOM 753 O O . TYR A 1 97 ? 13.200 -6.642 11.777 1.00 98.38 97 TYR A O 1
ATOM 761 N N . TYR A 1 98 ? 13.940 -5.088 10.356 1.00 98.12 98 TYR A N 1
ATOM 762 C CA . TYR A 1 98 ? 14.827 -4.469 11.353 1.00 98.12 98 TYR A CA 1
ATOM 763 C C . TYR A 1 98 ? 14.121 -3.544 12.346 1.00 98.12 98 TYR A C 1
ATOM 765 O O . TYR A 1 98 ? 14.684 -3.259 13.407 1.00 98.12 98 TYR A O 1
ATOM 773 N N . TRP A 1 99 ? 12.921 -3.068 12.016 1.00 98.31 99 TRP A N 1
ATOM 774 C CA . TRP A 1 99 ? 12.090 -2.244 12.888 1.00 98.31 99 TRP A CA 1
ATOM 775 C C . TRP A 1 99 ? 10.742 -2.936 13.116 1.00 98.31 99 TRP A C 1
ATOM 777 O O . TRP A 1 99 ? 9.740 -2.515 12.547 1.00 98.31 99 TRP A O 1
ATOM 787 N N . PRO A 1 100 ? 10.687 -3.971 13.976 1.00 92.56 100 PRO A N 1
ATOM 788 C CA . PRO A 1 100 ? 9.460 -4.737 14.222 1.00 92.56 100 PRO A CA 1
ATOM 789 C C . PRO A 1 100 ? 8.358 -3.928 14.928 1.00 92.56 100 PRO A C 1
ATOM 791 O O . PRO A 1 100 ? 7.210 -4.357 14.965 1.00 92.56 100 PRO A O 1
ATOM 794 N N . ASP A 1 101 ? 8.682 -2.750 15.473 1.00 96.12 101 ASP A N 1
ATOM 795 C CA . ASP A 1 101 ? 7.674 -1.779 15.898 1.00 96.12 101 ASP A CA 1
ATOM 796 C C . ASP A 1 101 ? 6.878 -1.299 14.677 1.00 96.12 101 ASP A C 1
ATOM 798 O O . ASP A 1 101 ? 7.413 -0.623 13.792 1.00 96.12 101 ASP A O 1
ATOM 802 N N . VAL A 1 102 ? 5.593 -1.658 14.655 1.00 94.81 102 VAL A N 1
ATOM 803 C CA . VAL A 1 102 ? 4.715 -1.430 13.506 1.00 94.81 102 VAL A CA 1
ATOM 804 C C . VAL A 1 102 ? 4.574 0.035 13.136 1.00 94.81 102 VAL A C 1
ATOM 806 O O . VAL A 1 102 ? 4.562 0.382 11.957 1.00 94.81 102 VAL A O 1
ATOM 809 N N . LYS A 1 103 ? 4.555 0.922 14.132 1.00 96.69 103 LYS A N 1
ATOM 810 C CA . LYS A 1 103 ? 4.458 2.353 13.882 1.00 96.69 103 LYS A CA 1
ATOM 811 C C . LYS A 1 103 ? 5.740 2.871 13.232 1.00 96.69 103 LYS A C 1
ATOM 813 O O . LYS A 1 103 ? 5.665 3.634 12.273 1.00 96.69 103 LYS A O 1
ATOM 818 N N . LYS A 1 104 ? 6.913 2.442 13.710 1.00 97.25 104 LYS A N 1
ATOM 819 C CA . LYS A 1 104 ? 8.207 2.882 13.161 1.00 97.25 104 LYS A CA 1
ATOM 820 C C . LYS A 1 104 ? 8.387 2.479 11.703 1.00 97.25 104 LYS A C 1
ATOM 822 O O . LYS A 1 104 ? 8.775 3.325 10.898 1.00 97.25 104 LYS A O 1
ATOM 827 N N . HIS A 1 105 ? 8.119 1.222 11.344 1.00 98.19 105 HIS A N 1
ATOM 828 C CA . HIS A 1 105 ? 8.244 0.826 9.940 1.00 98.19 105 HIS A CA 1
ATOM 829 C C . HIS A 1 105 ? 7.122 1.407 9.071 1.00 98.19 105 HIS A C 1
ATOM 831 O O . HIS A 1 105 ? 7.387 1.773 7.927 1.00 98.19 105 HIS A O 1
ATOM 837 N N . PHE A 1 106 ? 5.907 1.581 9.607 1.00 98.50 106 PHE A N 1
ATOM 838 C CA . PHE A 1 106 ? 4.826 2.251 8.882 1.00 98.50 106 PHE A CA 1
ATOM 839 C C . PHE A 1 106 ? 5.168 3.713 8.571 1.00 98.50 106 PHE A C 1
ATOM 841 O O . PHE A 1 106 ? 4.969 4.151 7.442 1.00 98.50 106 PHE A O 1
ATOM 848 N N . ASP A 1 107 ? 5.735 4.461 9.525 1.00 98.12 107 ASP A N 1
ATOM 849 C CA . ASP A 1 107 ? 6.150 5.853 9.309 1.00 98.12 107 ASP A CA 1
ATOM 850 C C . ASP A 1 107 ? 7.180 5.965 8.164 1.00 98.12 107 ASP A C 1
ATOM 852 O O . ASP A 1 107 ? 7.115 6.898 7.356 1.00 98.12 107 ASP A O 1
ATOM 856 N N . PHE A 1 108 ? 8.091 4.990 8.038 1.00 98.62 108 PHE A N 1
ATOM 857 C CA . PHE A 1 108 ? 9.030 4.903 6.914 1.00 98.62 108 PHE A CA 1
ATOM 858 C C . PHE A 1 108 ? 8.332 4.599 5.592 1.00 98.62 108 PHE A C 1
ATOM 860 O O . PHE A 1 108 ? 8.535 5.332 4.624 1.00 98.62 108 PHE A O 1
ATOM 867 N N . ILE A 1 109 ? 7.496 3.558 5.561 1.00 98.69 109 ILE A N 1
ATOM 868 C CA . ILE A 1 109 ? 6.767 3.127 4.361 1.00 98.69 109 ILE A CA 1
ATOM 869 C C . ILE A 1 109 ? 5.893 4.272 3.843 1.00 98.69 109 ILE A C 1
ATOM 871 O O . ILE A 1 109 ? 6.021 4.676 2.688 1.00 98.69 109 ILE A O 1
ATOM 875 N N . ARG A 1 110 ? 5.102 4.898 4.720 1.00 97.88 110 ARG A N 1
ATOM 876 C CA . ARG A 1 110 ? 4.287 6.072 4.390 1.00 97.88 110 ARG A CA 1
ATOM 877 C C . ARG A 1 110 ? 5.132 7.235 3.877 1.00 97.88 110 ARG A C 1
ATOM 879 O O . ARG A 1 110 ? 4.726 7.898 2.929 1.00 97.88 110 ARG A O 1
ATOM 886 N N . CYS A 1 111 ? 6.303 7.497 4.460 1.00 97.31 111 CYS A N 1
ATOM 887 C CA . CYS A 1 111 ? 7.198 8.529 3.939 1.00 97.31 111 CYS A CA 1
ATOM 888 C C . CYS A 1 111 ? 7.655 8.217 2.505 1.00 97.31 111 CYS A C 1
ATOM 890 O O . CYS A 1 111 ? 7.647 9.114 1.660 1.00 97.31 111 CYS A O 1
ATOM 892 N N . THR A 1 112 ? 8.037 6.969 2.214 1.00 97.00 112 THR A N 1
ATOM 893 C CA . THR A 1 112 ? 8.473 6.581 0.866 1.00 97.00 112 THR A CA 1
ATOM 894 C C . THR A 1 112 ? 7.330 6.598 -0.145 1.00 97.00 112 THR A C 1
ATOM 896 O O . THR A 1 112 ? 7.527 7.103 -1.248 1.00 97.00 112 THR A O 1
ATOM 899 N N . GLU A 1 113 ? 6.126 6.169 0.240 1.00 94.81 113 GLU A N 1
ATOM 900 C CA . GLU A 1 113 ? 4.938 6.210 -0.624 1.00 94.81 113 GLU A CA 1
ATOM 901 C C . GLU A 1 113 ? 4.440 7.638 -0.893 1.00 94.81 113 GLU A C 1
ATOM 903 O O . GLU A 1 113 ? 4.047 7.995 -2.004 1.00 94.81 113 GLU A O 1
ATOM 908 N N . GLN A 1 114 ? 4.552 8.529 0.093 1.00 91.62 114 GLN A N 1
ATOM 909 C CA . GLN A 1 114 ? 4.313 9.953 -0.135 1.00 91.62 114 GLN A CA 1
ATOM 910 C C . GLN A 1 114 ? 5.273 10.533 -1.173 1.00 91.62 114 GLN A C 1
ATOM 912 O O . GLN A 1 114 ? 4.897 11.428 -1.925 1.00 91.62 114 GLN A O 1
ATOM 917 N N . GLN A 1 115 ? 6.528 10.084 -1.197 1.00 89.44 115 GLN A N 1
ATOM 918 C CA . GLN A 1 115 ? 7.500 10.559 -2.178 1.00 89.44 115 GLN A CA 1
ATOM 919 C C . GLN A 1 115 ? 7.313 9.924 -3.557 1.00 89.44 115 GLN A C 1
ATOM 921 O O . GLN A 1 115 ? 7.512 10.625 -4.550 1.00 89.44 115 GLN A O 1
ATOM 926 N N . SER A 1 116 ? 6.892 8.656 -3.632 1.00 85.06 116 SER A N 1
ATOM 927 C CA . SER A 1 116 ? 6.605 7.971 -4.901 1.00 85.06 116 SER A CA 1
ATOM 928 C C . SER A 1 116 ? 5.478 8.662 -5.683 1.00 85.06 116 SER A C 1
ATOM 930 O O . SER A 1 116 ? 5.524 8.696 -6.911 1.00 85.06 116 SER A O 1
ATOM 932 N N . SER A 1 117 ? 4.545 9.309 -4.975 1.00 78.50 117 SER A N 1
ATOM 933 C CA . SER A 1 117 ? 3.389 10.016 -5.549 1.00 78.50 117 SER A CA 1
ATOM 934 C C . SER A 1 117 ? 3.594 11.525 -5.786 1.00 78.50 117 SER A C 1
ATOM 936 O O . SER A 1 117 ? 2.720 12.193 -6.346 1.00 78.50 117 SER A O 1
ATOM 938 N N . LYS A 1 118 ? 4.730 12.111 -5.375 1.00 78.38 118 LYS A N 1
ATOM 939 C CA . LYS A 1 118 ? 5.002 13.552 -5.554 1.00 78.38 118 LYS A CA 1
ATOM 940 C C . LYS A 1 118 ? 5.317 13.904 -7.007 1.00 78.38 118 LYS A C 1
ATOM 942 O O . LYS A 1 118 ? 6.008 13.171 -7.706 1.00 78.38 118 LYS A O 1
ATOM 947 N N . LYS A 1 119 ? 4.881 15.094 -7.439 1.00 76.44 119 LYS A N 1
ATOM 948 C CA . LYS A 1 119 ? 5.272 15.699 -8.722 1.00 76.44 119 LYS A CA 1
ATOM 949 C C . LYS A 1 119 ? 6.211 16.893 -8.477 1.00 76.44 119 LYS A C 1
ATOM 951 O O . LYS A 1 119 ? 5.854 17.753 -7.673 1.00 76.44 119 LYS A O 1
ATOM 956 N N . PRO A 1 120 ? 7.371 16.984 -9.160 1.00 78.19 120 PRO A N 1
ATOM 957 C CA . PRO A 1 120 ? 7.924 16.004 -10.100 1.00 78.19 120 PRO A CA 1
ATOM 958 C C . PRO A 1 120 ? 8.373 14.712 -9.398 1.00 78.19 120 PRO A C 1
ATOM 960 O O . PRO A 1 120 ? 8.767 14.740 -8.234 1.00 78.19 120 PRO A O 1
ATOM 963 N N . LEU A 1 121 ? 8.320 13.591 -10.125 1.00 75.69 121 LEU A N 1
ATOM 964 C CA . LEU A 1 121 ? 8.708 12.283 -9.595 1.00 75.69 121 LEU A CA 1
ATOM 965 C C . LEU A 1 121 ? 10.191 12.270 -9.210 1.00 75.69 121 LEU A C 1
ATOM 967 O O . LEU A 1 121 ? 11.054 12.737 -9.963 1.00 75.69 121 LEU A O 1
ATOM 971 N N . VAL A 1 122 ? 10.494 11.682 -8.053 1.00 76.12 122 VAL A N 1
ATOM 972 C CA . VAL A 1 122 ? 11.873 11.461 -7.611 1.00 76.12 122 VAL A CA 1
ATOM 973 C C . VAL A 1 122 ? 12.506 10.392 -8.501 1.00 76.12 122 VAL A C 1
ATOM 975 O O . VAL A 1 122 ? 12.181 9.214 -8.392 1.00 76.12 122 VAL A O 1
ATOM 978 N N . LYS A 1 123 ? 13.429 10.799 -9.381 1.00 76.94 123 LYS A N 1
ATOM 979 C CA . LYS A 1 123 ? 14.103 9.879 -10.315 1.00 76.94 123 LYS A CA 1
ATOM 980 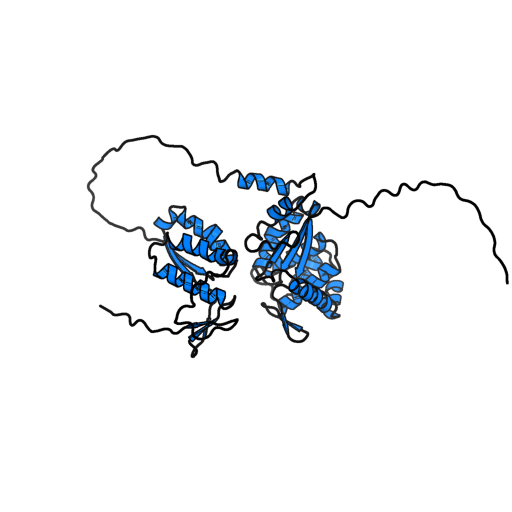C C . LYS A 1 123 ? 15.008 8.863 -9.612 1.00 76.94 123 LYS A C 1
ATOM 982 O O . LYS A 1 123 ? 15.165 7.754 -10.093 1.00 76.94 123 LYS A O 1
ATOM 987 N N . ASN A 1 124 ? 15.626 9.243 -8.492 1.00 87.50 124 ASN A N 1
ATOM 988 C CA . ASN A 1 124 ? 16.549 8.379 -7.759 1.00 87.50 124 ASN A CA 1
ATOM 989 C C . ASN A 1 124 ? 15.845 7.736 -6.556 1.00 87.50 124 ASN A C 1
ATOM 991 O O . ASN A 1 124 ? 15.696 8.362 -5.503 1.00 87.50 124 ASN A O 1
ATOM 995 N N . ARG A 1 125 ? 15.452 6.467 -6.696 1.00 88.62 125 ARG A N 1
ATOM 996 C CA . ARG A 1 125 ? 14.764 5.713 -5.635 1.00 88.62 125 ARG A CA 1
ATOM 997 C C . ARG A 1 125 ? 15.621 5.519 -4.392 1.00 88.62 125 ARG A C 1
ATOM 999 O O . ARG A 1 125 ? 15.094 5.536 -3.283 1.00 88.62 125 ARG A O 1
ATOM 1006 N N . ALA A 1 126 ? 16.941 5.415 -4.552 1.00 92.06 126 ALA A N 1
ATOM 1007 C CA . ALA A 1 126 ? 17.853 5.333 -3.420 1.00 92.06 126 ALA A CA 1
ATOM 1008 C C . ALA A 1 126 ? 17.864 6.626 -2.596 1.00 92.06 126 ALA A C 1
ATOM 1010 O O . ALA A 1 126 ? 17.864 6.577 -1.369 1.00 92.06 126 ALA A O 1
ATOM 1011 N N . ALA A 1 127 ? 17.840 7.789 -3.252 1.00 90.94 127 ALA A N 1
ATOM 1012 C CA . ALA A 1 127 ? 17.729 9.074 -2.566 1.00 90.94 127 ALA A CA 1
ATOM 1013 C C . ALA A 1 127 ? 16.390 9.201 -1.819 1.00 90.94 127 ALA A C 1
ATOM 1015 O O . ALA A 1 127 ? 16.369 9.678 -0.685 1.00 90.94 127 ALA A O 1
ATOM 1016 N N . MET A 1 128 ? 15.304 8.704 -2.423 1.00 90.88 128 MET A N 1
ATOM 1017 C CA . MET A 1 128 ? 13.952 8.730 -1.858 1.00 90.88 128 MET A CA 1
ATOM 1018 C C . MET A 1 128 ? 13.886 8.071 -0.472 1.00 90.88 128 MET A C 1
ATOM 1020 O O . MET A 1 128 ? 13.523 8.708 0.520 1.00 90.88 128 MET A O 1
ATOM 1024 N N . TRP A 1 129 ? 14.297 6.803 -0.367 1.00 95.56 129 TRP A N 1
ATOM 1025 C CA . TRP A 1 129 ? 14.236 6.093 0.912 1.00 95.56 129 TRP A CA 1
ATOM 1026 C C . TRP A 1 129 ? 15.325 6.542 1.893 1.00 95.56 129 TRP A C 1
ATOM 1028 O O . TRP A 1 129 ? 15.094 6.518 3.102 1.00 95.56 129 TRP A O 1
ATOM 1038 N N . LYS A 1 130 ? 16.483 7.022 1.412 1.00 97.00 130 LYS A N 1
ATOM 1039 C CA . LYS A 1 130 ? 17.525 7.606 2.276 1.00 97.00 130 LYS A CA 1
ATOM 1040 C C . LYS A 1 130 ? 17.037 8.870 2.977 1.00 97.00 130 LYS A C 1
ATOM 1042 O O . LYS A 1 130 ? 17.257 8.996 4.177 1.00 97.00 130 LYS A O 1
ATOM 1047 N N . GLN A 1 131 ? 16.316 9.748 2.277 1.00 95.56 131 GLN A N 1
ATOM 1048 C CA . GLN A 1 131 ? 15.720 10.940 2.884 1.00 95.56 131 GLN A CA 1
ATOM 1049 C C . GLN A 1 131 ? 14.696 10.569 3.969 1.00 95.56 131 GLN A C 1
ATOM 1051 O O . GLN A 1 131 ? 14.674 11.182 5.035 1.00 95.56 131 GLN A O 1
ATOM 1056 N N . CYS A 1 132 ? 13.865 9.548 3.734 1.00 97.00 132 CYS A N 1
ATOM 1057 C CA . CYS A 1 132 ? 12.945 9.042 4.758 1.00 97.00 132 CYS A CA 1
ATOM 1058 C C . CYS A 1 132 ? 13.682 8.421 5.948 1.00 97.00 132 CYS A C 1
ATOM 1060 O O . CYS A 1 132 ? 13.303 8.655 7.093 1.00 97.00 132 CYS A O 1
ATOM 1062 N N . SER A 1 133 ? 14.763 7.683 5.685 1.00 98.00 133 SER A N 1
ATOM 1063 C CA . SER A 1 133 ? 15.625 7.111 6.719 1.00 98.00 133 SER A CA 1
ATOM 1064 C C . SER A 1 133 ? 16.216 8.200 7.612 1.00 98.00 133 SER A C 1
ATOM 1066 O O . SER A 1 133 ? 16.142 8.094 8.832 1.00 98.00 133 SER A O 1
ATOM 1068 N N . GLU A 1 134 ? 16.762 9.259 7.014 1.00 97.88 134 GLU A N 1
ATOM 1069 C CA . GLU A 1 134 ? 17.328 10.405 7.727 1.00 97.88 134 GLU A CA 1
ATOM 1070 C C . GLU A 1 134 ? 16.264 11.125 8.559 1.00 97.88 134 GLU A C 1
ATOM 1072 O O . GLU A 1 134 ? 16.432 11.290 9.767 1.00 97.88 134 GLU A O 1
ATOM 1077 N N . LYS A 1 135 ? 15.123 11.461 7.942 1.00 97.50 135 LYS A N 1
ATOM 1078 C CA . LYS A 1 135 ? 13.999 12.137 8.606 1.00 97.50 135 LYS A CA 1
ATOM 1079 C C . LYS A 1 135 ? 13.498 11.385 9.844 1.00 97.50 135 LYS A C 1
ATOM 1081 O O . LYS A 1 135 ? 13.044 12.015 10.794 1.00 97.50 135 LYS A O 1
ATOM 1086 N N . LEU A 1 136 ? 13.549 10.054 9.824 1.00 97.62 136 LEU A N 1
ATOM 1087 C CA . LEU A 1 136 ? 13.047 9.190 10.896 1.00 97.62 136 LEU A CA 1
ATOM 1088 C C . LEU A 1 136 ? 14.147 8.688 11.844 1.00 97.62 136 LEU A C 1
ATOM 1090 O O . LEU A 1 136 ? 13.864 7.883 12.730 1.00 97.62 136 LEU A O 1
ATOM 1094 N N . GLY A 1 137 ? 15.401 9.120 11.667 1.00 97.62 137 GLY A N 1
ATOM 1095 C CA . GLY A 1 137 ? 16.527 8.652 12.482 1.00 97.62 137 GLY A CA 1
ATOM 1096 C C . GLY A 1 137 ? 16.816 7.153 12.325 1.00 97.62 137 GLY A C 1
ATOM 1097 O O . GLY A 1 137 ? 17.327 6.507 13.240 1.00 97.62 137 GLY A O 1
ATOM 1098 N N . MET A 1 138 ? 16.467 6.570 11.178 1.00 97.75 138 MET A N 1
ATOM 1099 C CA . MET A 1 138 ? 16.694 5.162 10.863 1.00 97.75 138 MET A CA 1
ATOM 1100 C C . MET A 1 138 ? 18.057 4.986 10.192 1.00 97.75 138 MET A C 1
ATOM 1102 O O . MET A 1 138 ? 18.495 5.802 9.380 1.00 97.75 138 MET A O 1
ATOM 1106 N N . SER A 1 139 ? 18.754 3.898 10.523 1.00 97.94 139 SER A N 1
ATOM 1107 C CA . SER A 1 139 ? 20.080 3.616 9.973 1.00 97.94 139 SER A CA 1
ATOM 1108 C C . SER A 1 139 ? 19.996 3.193 8.504 1.00 97.94 139 SER A C 1
ATOM 1110 O O . SER A 1 139 ? 19.768 2.020 8.197 1.00 97.94 139 SER A O 1
ATOM 1112 N N . ALA A 1 140 ? 20.283 4.130 7.597 1.00 97.62 140 ALA A N 1
ATOM 1113 C CA . ALA A 1 140 ? 20.389 3.850 6.166 1.00 97.62 140 ALA A CA 1
ATOM 1114 C C . ALA A 1 140 ? 21.447 2.773 5.864 1.00 97.62 140 ALA A C 1
ATOM 1116 O O . ALA A 1 140 ? 21.282 1.980 4.940 1.00 97.62 140 ALA A O 1
ATOM 1117 N N . HIS A 1 141 ? 22.505 2.694 6.681 1.00 97.81 141 HIS A N 1
ATOM 1118 C CA . HIS A 1 141 ? 23.516 1.642 6.585 1.00 97.81 141 HIS A CA 1
ATOM 1119 C C . HIS A 1 141 ? 22.922 0.243 6.808 1.00 97.81 141 HIS A C 1
ATOM 1121 O O . HIS A 1 141 ? 23.222 -0.666 6.039 1.00 97.81 141 HIS A O 1
ATOM 1127 N N . ARG A 1 142 ? 22.053 0.059 7.817 1.00 98.06 142 ARG A N 1
ATOM 1128 C CA . ARG A 1 142 ? 21.391 -1.236 8.066 1.00 98.06 142 ARG A CA 1
ATOM 1129 C C . ARG A 1 142 ? 20.490 -1.645 6.904 1.00 98.06 142 ARG A C 1
ATOM 1131 O O . ARG A 1 142 ? 20.560 -2.790 6.466 1.00 98.06 142 ARG A O 1
ATOM 1138 N N . ILE A 1 143 ? 19.701 -0.705 6.384 1.00 98.25 143 ILE A N 1
ATOM 1139 C CA . ILE A 1 143 ? 18.820 -0.937 5.230 1.00 98.25 143 ILE A CA 1
ATOM 1140 C C . ILE A 1 143 ? 19.657 -1.342 4.012 1.00 98.25 143 ILE A C 1
ATOM 1142 O O . ILE A 1 143 ? 19.424 -2.395 3.422 1.00 98.25 143 ILE A O 1
ATOM 1146 N N . ASN A 1 144 ? 20.696 -0.561 3.695 1.00 97.38 144 ASN A N 1
ATOM 1147 C CA . ASN A 1 144 ? 21.573 -0.834 2.560 1.00 97.38 144 ASN A CA 1
ATOM 1148 C C . ASN A 1 144 ? 22.279 -2.187 2.697 1.00 97.38 144 ASN A C 1
ATOM 1150 O O . ASN A 1 144 ? 22.339 -2.935 1.733 1.00 97.38 144 ASN A O 1
ATOM 1154 N N . LYS A 1 145 ? 22.763 -2.533 3.896 1.00 98.25 145 LYS A N 1
ATOM 1155 C CA . LYS A 1 145 ? 23.399 -3.829 4.159 1.00 98.25 145 LYS A CA 1
ATOM 1156 C C . LYS A 1 145 ? 22.430 -4.999 3.967 1.00 98.25 145 LYS A C 1
ATOM 1158 O O . LYS A 1 145 ? 22.838 -6.033 3.444 1.00 98.25 145 LYS A O 1
ATOM 1163 N N . CYS A 1 146 ? 21.162 -4.867 4.362 1.00 98.44 146 CYS A N 1
ATOM 1164 C CA . CYS A 1 146 ? 20.164 -5.910 4.100 1.00 98.44 146 CYS A CA 1
ATOM 1165 C C . CYS A 1 146 ? 19.897 -6.085 2.608 1.00 98.44 146 CYS A C 1
ATOM 1167 O O . CYS A 1 146 ? 19.874 -7.220 2.137 1.00 98.44 146 CYS A O 1
ATOM 1169 N N . TYR A 1 147 ? 19.803 -4.986 1.859 1.00 97.00 147 TYR A N 1
ATOM 1170 C CA . TYR A 1 147 ? 19.662 -5.047 0.410 1.00 97.00 147 TYR A CA 1
ATOM 1171 C C . TYR A 1 147 ? 20.884 -5.704 -0.258 1.00 97.00 147 TYR A C 1
ATOM 1173 O O . TYR A 1 147 ? 20.758 -6.740 -0.905 1.00 97.00 147 TYR A O 1
ATOM 1181 N N . THR A 1 148 ? 22.090 -5.168 -0.037 1.00 96.88 148 THR A N 1
ATOM 1182 C CA . THR A 1 148 ? 23.300 -5.600 -0.758 1.00 96.88 148 THR A CA 1
ATOM 1183 C C . THR A 1 148 ? 23.831 -6.971 -0.342 1.00 96.88 148 THR A C 1
ATOM 1185 O O . THR A 1 148 ? 24.607 -7.563 -1.081 1.00 96.88 148 THR A O 1
ATOM 1188 N N . SER A 1 149 ? 23.440 -7.495 0.824 1.00 97.44 149 SER A N 1
ATOM 1189 C CA . SER A 1 149 ? 23.790 -8.865 1.239 1.00 97.44 149 SER A CA 1
ATOM 1190 C C . SER A 1 149 ? 22.899 -9.948 0.619 1.00 97.44 149 SER A C 1
ATOM 1192 O O . SER A 1 149 ? 23.121 -11.129 0.876 1.00 97.44 149 SER A O 1
ATOM 1194 N N . GLY A 1 150 ? 21.855 -9.569 -0.128 1.00 95.44 150 GLY A N 1
ATOM 1195 C CA . GLY A 1 150 ? 20.826 -10.492 -0.616 1.00 95.44 150 GLY A CA 1
ATOM 1196 C C . GLY A 1 150 ? 19.847 -10.957 0.470 1.00 95.44 150 GLY A C 1
ATOM 1197 O O . GLY A 1 150 ? 18.925 -11.720 0.187 1.00 95.44 150 GLY A O 1
ATOM 1198 N N . TYR A 1 151 ? 19.997 -10.498 1.719 1.00 97.88 151 TYR A N 1
ATOM 1199 C CA . TYR A 1 151 ? 19.050 -10.820 2.788 1.00 97.88 151 TYR A CA 1
ATOM 1200 C C . TYR A 1 151 ? 17.669 -10.208 2.525 1.00 97.88 151 TYR A C 1
ATOM 1202 O O . TYR A 1 151 ? 16.655 -10.856 2.769 1.00 97.88 151 TYR A O 1
ATOM 1210 N N . GLY A 1 152 ? 17.630 -9.005 1.947 1.00 97.56 152 GLY A N 1
ATOM 1211 C CA . GLY A 1 152 ? 16.393 -8.363 1.513 1.00 97.56 152 GLY A CA 1
ATOM 1212 C C . GLY A 1 152 ? 15.609 -9.214 0.516 1.00 97.56 152 GLY A C 1
ATOM 1213 O O . GLY A 1 152 ? 14.404 -9.367 0.683 1.00 97.56 152 GLY A O 1
ATOM 1214 N N . LEU A 1 153 ? 16.285 -9.828 -0.462 1.00 96.25 153 LEU A N 1
ATOM 1215 C CA . LEU A 1 153 ? 15.637 -10.718 -1.430 1.00 96.25 153 LEU A CA 1
ATOM 1216 C C . LEU A 1 153 ? 15.001 -11.931 -0.736 1.00 96.25 153 LEU A C 1
ATOM 1218 O O . LEU A 1 153 ? 13.871 -12.295 -1.042 1.00 96.25 153 LEU A O 1
ATOM 1222 N N . LYS A 1 154 ? 15.674 -12.516 0.264 1.00 97.62 154 LYS A N 1
ATOM 1223 C CA . LYS A 1 154 ? 15.100 -13.619 1.057 1.00 97.62 154 LYS A CA 1
ATOM 1224 C C . LYS A 1 154 ? 13.823 -13.198 1.788 1.00 97.62 154 LYS A C 1
ATOM 1226 O O . LYS A 1 154 ? 12.877 -13.978 1.824 1.00 97.62 154 LYS A O 1
ATOM 1231 N N . LEU A 1 155 ? 13.790 -11.991 2.356 1.00 98.19 155 LEU A N 1
ATOM 1232 C CA . LEU A 1 155 ? 12.591 -11.438 2.999 1.00 98.19 155 LEU A CA 1
ATOM 1233 C C . LEU A 1 155 ? 11.477 -11.188 1.975 1.00 98.19 155 LEU A C 1
ATOM 1235 O O . LEU A 1 155 ? 10.329 -11.550 2.214 1.00 98.19 155 LEU A O 1
ATOM 1239 N N . LEU A 1 156 ? 11.817 -10.631 0.812 1.00 97.31 156 LEU A N 1
ATOM 1240 C CA . LEU A 1 156 ? 10.856 -10.376 -0.256 1.00 97.31 156 LEU A CA 1
ATOM 1241 C C . LEU A 1 156 ? 10.202 -11.681 -0.753 1.00 97.31 156 LEU A C 1
ATOM 1243 O O . LEU A 1 156 ? 8.983 -11.754 -0.877 1.00 97.31 156 LEU A O 1
ATOM 1247 N N . LEU A 1 157 ? 10.984 -12.750 -0.939 1.00 96.50 157 LEU A N 1
ATOM 1248 C CA . LEU A 1 157 ? 10.467 -14.071 -1.323 1.00 96.50 157 LEU A CA 1
ATOM 1249 C C . LEU A 1 157 ? 9.594 -14.723 -0.232 1.00 96.50 157 LEU A C 1
ATOM 1251 O O . LEU A 1 157 ? 8.702 -15.515 -0.541 1.00 96.50 157 LEU A O 1
ATOM 1255 N N . GLN A 1 158 ? 9.796 -14.385 1.048 1.00 97.81 158 GLN A N 1
ATOM 1256 C CA . GLN A 1 158 ? 8.863 -14.794 2.106 1.00 97.81 158 GLN A CA 1
ATOM 1257 C C . GLN A 1 158 ? 7.496 -14.127 1.921 1.00 97.81 158 GLN A C 1
ATOM 1259 O O . GLN A 1 158 ? 6.476 -14.803 2.062 1.00 97.81 158 GLN A O 1
ATOM 1264 N N . TYR A 1 159 ? 7.468 -12.847 1.540 1.00 98.44 159 TYR A N 1
ATOM 1265 C CA . TYR A 1 159 ? 6.227 -12.147 1.206 1.00 98.44 159 TYR A CA 1
ATOM 1266 C C . TYR A 1 159 ? 5.588 -12.646 -0.091 1.00 98.44 159 TYR A C 1
ATOM 1268 O O . TYR A 1 159 ? 4.361 -12.724 -0.149 1.00 98.44 159 TYR A O 1
ATOM 1276 N N . ALA A 1 160 ? 6.373 -13.088 -1.078 1.00 97.50 160 ALA A N 1
ATOM 1277 C CA . ALA A 1 160 ? 5.847 -13.790 -2.252 1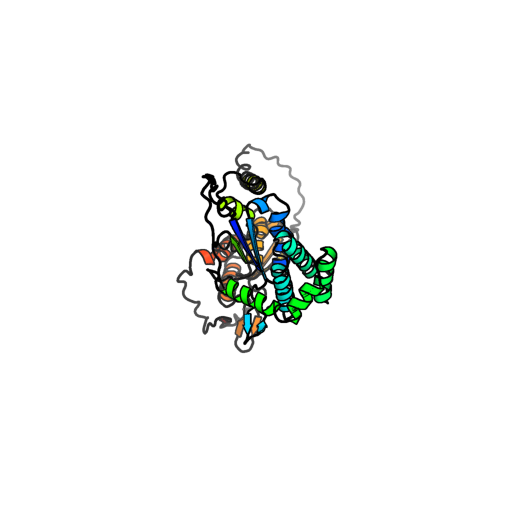.00 97.50 160 ALA A CA 1
ATOM 1278 C C . ALA A 1 160 ? 5.075 -15.058 -1.846 1.00 97.50 160 ALA A C 1
ATOM 1280 O O . ALA A 1 160 ? 3.908 -15.236 -2.193 1.00 97.50 160 ALA A O 1
ATOM 1281 N N . ASN A 1 161 ? 5.699 -15.912 -1.025 1.00 97.31 161 ASN A N 1
ATOM 1282 C CA . ASN A 1 161 ? 5.080 -17.141 -0.521 1.00 97.31 161 ASN A CA 1
ATOM 1283 C C . ASN A 1 161 ? 3.849 -16.864 0.356 1.00 97.31 161 ASN A C 1
ATOM 1285 O O . ASN A 1 161 ? 2.892 -17.636 0.360 1.00 97.31 161 ASN A O 1
ATOM 1289 N N . GLU A 1 162 ? 3.866 -15.784 1.132 1.00 97.31 162 GLU A N 1
ATOM 1290 C CA . GLU A 1 162 ? 2.704 -15.365 1.908 1.00 97.31 162 GLU A CA 1
ATOM 1291 C C . GLU A 1 162 ? 1.551 -14.907 1.010 1.00 97.31 162 GLU A C 1
ATOM 1293 O O . GLU A 1 162 ? 0.426 -15.379 1.168 1.00 97.31 162 GLU A O 1
ATOM 1298 N N . THR A 1 163 ? 1.837 -14.052 0.030 1.00 97.69 163 THR A N 1
ATOM 1299 C CA . THR A 1 163 ? 0.843 -13.524 -0.911 1.00 97.69 163 THR A CA 1
ATOM 1300 C C . THR A 1 163 ? 0.219 -14.645 -1.747 1.00 97.69 163 THR A C 1
ATOM 1302 O O . THR A 1 163 ? -0.997 -14.679 -1.929 1.00 97.69 163 THR A O 1
ATOM 1305 N N . ALA A 1 164 ? 1.014 -15.636 -2.166 1.00 96.56 164 ALA A N 1
ATOM 1306 C CA . ALA A 1 164 ? 0.542 -16.812 -2.901 1.00 96.56 164 ALA A CA 1
ATOM 1307 C C . ALA A 1 164 ? -0.440 -17.697 -2.103 1.00 96.56 164 ALA A C 1
ATOM 1309 O O . ALA A 1 164 ? -1.200 -18.476 -2.685 1.00 96.56 164 ALA A O 1
ATOM 1310 N N . LYS A 1 165 ? -0.448 -17.592 -0.766 1.00 97.12 165 LYS A N 1
ATOM 1311 C CA . LYS A 1 165 ? -1.360 -18.347 0.110 1.00 97.12 165 LYS A CA 1
ATOM 1312 C C . LYS A 1 165 ? -2.714 -17.675 0.303 1.00 97.12 165 LYS A C 1
ATOM 1314 O O . LYS A 1 165 ? -3.586 -18.297 0.909 1.00 97.12 165 LYS A O 1
ATOM 1319 N N . LEU A 1 166 ? -2.910 -16.455 -0.201 1.00 95.81 166 LEU A N 1
ATOM 1320 C CA . LEU A 1 166 ? -4.193 -15.764 -0.116 1.00 95.81 166 LEU A CA 1
ATOM 1321 C C . LEU A 1 166 ? -5.330 -16.616 -0.695 1.00 95.81 166 LEU A C 1
ATOM 1323 O O . LEU A 1 166 ? -5.206 -17.242 -1.754 1.00 95.81 166 LEU A O 1
ATOM 1327 N N . LYS A 1 167 ? -6.452 -16.644 0.029 1.00 91.12 167 LYS A N 1
ATOM 1328 C CA . LYS A 1 167 ? -7.690 -17.314 -0.374 1.00 91.12 167 LYS A CA 1
ATOM 1329 C C . LYS A 1 167 ? -8.874 -16.353 -0.208 1.00 91.12 167 LYS A C 1
ATOM 1331 O O . LYS A 1 167 ? -9.182 -15.994 0.925 1.00 91.12 167 LYS A O 1
ATOM 1336 N N . PRO A 1 168 ? -9.564 -15.982 -1.303 1.00 93.50 168 PRO A N 1
ATOM 1337 C CA . PRO A 1 168 ? -9.133 -16.126 -2.701 1.00 93.50 168 PRO A CA 1
ATOM 1338 C C . PRO A 1 168 ? -7.776 -15.444 -2.971 1.00 93.50 168 PRO A C 1
ATOM 1340 O O . PRO A 1 168 ? -7.382 -14.569 -2.196 1.00 93.50 168 PRO A O 1
ATOM 1343 N N . PRO A 1 169 ? -7.064 -15.829 -4.050 1.00 91.62 169 PRO A N 1
ATOM 1344 C CA . PRO A 1 169 ? -5.935 -15.047 -4.546 1.00 91.62 169 PRO A CA 1
ATOM 1345 C C . PRO A 1 169 ? -6.344 -13.583 -4.737 1.00 91.62 169 PRO A C 1
ATOM 1347 O O . PRO A 1 169 ? -7.495 -13.307 -5.084 1.00 91.62 169 PRO A O 1
ATOM 1350 N N . HIS A 1 170 ? -5.417 -12.658 -4.491 1.00 90.00 170 HIS A N 1
ATOM 1351 C CA . HIS A 1 170 ? -5.664 -11.249 -4.776 1.00 90.00 170 HIS A CA 1
ATOM 1352 C C . HIS A 1 170 ? -5.824 -11.038 -6.287 1.00 90.00 170 HIS A C 1
ATOM 1354 O O . HIS A 1 170 ? -5.243 -11.762 -7.093 1.00 90.00 170 HIS A O 1
ATOM 1360 N N . GLU A 1 171 ? -6.642 -10.059 -6.657 1.00 86.50 171 GLU A N 1
ATOM 1361 C CA . GLU A 1 171 ? -6.979 -9.767 -8.061 1.00 86.50 171 GLU A CA 1
ATOM 1362 C C . GLU A 1 171 ? -6.437 -8.406 -8.515 1.00 86.50 171 GLU A C 1
ATOM 1364 O O . GLU A 1 171 ? -6.470 -8.078 -9.697 1.00 86.50 171 GLU A O 1
ATOM 1369 N N . TYR A 1 172 ? -5.990 -7.605 -7.551 1.00 86.31 172 TYR A N 1
ATOM 1370 C CA . TYR A 1 172 ? -5.416 -6.277 -7.697 1.00 86.31 172 TYR A CA 1
ATOM 1371 C C . TYR A 1 172 ? -4.746 -5.895 -6.373 1.00 86.31 172 TYR A C 1
ATOM 1373 O O . TYR A 1 172 ? -4.854 -6.606 -5.369 1.00 86.31 172 TYR A O 1
ATOM 1381 N N . VAL A 1 173 ? -4.110 -4.727 -6.358 1.00 87.38 173 VAL A N 1
ATOM 1382 C CA . VAL A 1 173 ? -3.572 -4.083 -5.156 1.00 87.38 173 VAL A CA 1
ATOM 1383 C C . VAL A 1 173 ? -4.036 -2.621 -5.090 1.00 87.38 173 VAL A C 1
ATOM 1385 O O . VAL A 1 173 ? -4.238 -2.020 -6.147 1.00 87.38 173 VAL A O 1
ATOM 1388 N N . PRO A 1 174 ? -4.209 -2.029 -3.894 1.00 96.81 174 PRO A N 1
ATOM 1389 C CA . PRO A 1 174 ? -4.012 -2.626 -2.570 1.00 96.81 174 PRO A CA 1
ATOM 1390 C C . PRO A 1 174 ? -5.045 -3.719 -2.258 1.00 96.81 174 PRO A C 1
ATOM 1392 O O . PRO A 1 174 ? -6.227 -3.581 -2.563 1.00 96.81 174 PRO A O 1
ATOM 1395 N N . TRP A 1 175 ? -4.599 -4.806 -1.625 1.00 98.00 175 TRP A N 1
ATOM 1396 C CA . TRP A 1 175 ? -5.465 -5.900 -1.187 1.00 98.00 175 TRP A CA 1
ATOM 1397 C C . TRP A 1 175 ? -5.502 -5.954 0.339 1.00 98.00 175 TRP A C 1
ATOM 1399 O O . TRP A 1 175 ? -4.511 -6.289 0.993 1.00 98.00 175 TRP A O 1
ATOM 1409 N N . VAL A 1 176 ? -6.648 -5.582 0.911 1.00 98.38 176 VAL A N 1
ATOM 1410 C CA . VAL A 1 176 ? -6.835 -5.448 2.361 1.00 98.38 176 VAL A CA 1
ATOM 1411 C C . VAL A 1 176 ? -7.603 -6.640 2.907 1.00 98.38 176 VAL A C 1
ATOM 1413 O O . VAL A 1 176 ? -8.652 -7.016 2.379 1.00 98.38 176 VAL A O 1
ATOM 1416 N N . VAL A 1 177 ? -7.086 -7.212 3.990 1.00 98.38 177 VAL A N 1
ATOM 1417 C CA . VAL A 1 177 ? -7.631 -8.398 4.649 1.00 98.38 177 VAL A CA 1
ATOM 1418 C C . VAL A 1 177 ? -7.828 -8.112 6.135 1.00 98.38 177 VAL A C 1
ATOM 1420 O O . VAL A 1 177 ? -6.891 -7.695 6.813 1.00 98.38 177 VAL A O 1
ATOM 1423 N N . VAL A 1 178 ? -9.031 -8.370 6.644 1.00 98.00 178 VAL A N 1
ATOM 1424 C CA . VAL A 1 178 ? -9.385 -8.276 8.069 1.00 98.00 178 VAL A CA 1
ATOM 1425 C C . VAL A 1 178 ? -9.726 -9.677 8.570 1.00 98.00 178 VAL A C 1
ATOM 1427 O O . VAL A 1 178 ? -10.640 -10.295 8.040 1.00 98.00 178 VAL A O 1
ATOM 1430 N N . ASP A 1 179 ? -8.972 -10.213 9.533 1.00 94.56 179 ASP A N 1
ATOM 1431 C CA . ASP A 1 179 ? -9.131 -11.582 10.067 1.00 94.56 179 ASP A CA 1
ATOM 1432 C C . ASP A 1 179 ? -9.342 -12.652 8.973 1.00 94.56 179 ASP A C 1
ATOM 1434 O O . ASP A 1 179 ? -10.282 -13.449 8.990 1.00 94.56 179 ASP A O 1
ATOM 1438 N N . ASN A 1 180 ? -8.434 -12.666 7.992 1.00 92.19 180 ASN A N 1
ATOM 1439 C CA . ASN A 1 180 ? -8.456 -13.538 6.807 1.00 92.19 180 ASN A CA 1
ATOM 1440 C C . ASN A 1 180 ? -9.627 -13.309 5.829 1.00 92.19 180 ASN A C 1
ATOM 1442 O O . ASN A 1 180 ? -9.753 -14.058 4.863 1.00 92.19 180 ASN A O 1
ATOM 1446 N N . GLN A 1 181 ? -10.450 -12.275 6.024 1.00 95.44 181 GLN A N 1
ATOM 1447 C CA . GLN A 1 181 ? -11.504 -11.876 5.088 1.00 95.44 181 GLN A CA 1
ATOM 1448 C C . GLN A 1 181 ? -11.026 -10.725 4.194 1.00 95.44 181 GLN A C 1
ATOM 1450 O O . GLN A 1 181 ? -10.776 -9.626 4.699 1.00 95.44 181 GLN A O 1
ATOM 1455 N N . PRO A 1 182 ? -10.870 -10.932 2.873 1.00 95.06 182 PRO A N 1
ATOM 1456 C CA . PRO A 1 182 ? -10.534 -9.844 1.966 1.00 95.06 182 PRO A CA 1
ATOM 1457 C C . PRO A 1 182 ? -11.725 -8.905 1.778 1.00 95.06 182 PRO A C 1
ATOM 1459 O O . PRO A 1 182 ? -12.837 -9.347 1.487 1.00 95.06 182 PRO A O 1
ATOM 1462 N N . LEU A 1 183 ? -11.472 -7.601 1.878 1.00 91.56 183 LEU A N 1
ATOM 1463 C CA . LEU A 1 183 ? -12.510 -6.569 1.776 1.00 91.56 183 LEU A CA 1
ATOM 1464 C C . LEU A 1 183 ? -12.932 -6.264 0.334 1.00 91.56 183 LEU A C 1
ATOM 1466 O O . LEU A 1 183 ? -13.973 -5.649 0.105 1.00 91.56 183 LEU A O 1
ATOM 1470 N N . LYS A 1 184 ? -12.136 -6.710 -0.645 1.00 89.50 184 LYS A N 1
ATOM 1471 C CA . LYS A 1 184 ? -12.348 -6.456 -2.073 1.00 89.50 184 LYS A CA 1
ATOM 1472 C C . LYS A 1 184 ? -12.585 -4.965 -2.336 1.00 89.50 184 LYS A C 1
ATOM 1474 O O . LYS A 1 184 ? -11.728 -4.160 -1.985 1.00 89.50 184 LYS A O 1
ATOM 1479 N N . ASP A 1 185 ? -13.675 -4.598 -3.006 1.00 81.31 185 ASP A N 1
ATOM 1480 C CA . ASP A 1 185 ? -13.929 -3.225 -3.452 1.00 81.31 185 ASP A CA 1
ATOM 1481 C C . ASP A 1 185 ? -14.199 -2.264 -2.288 1.00 81.31 185 ASP A C 1
ATOM 1483 O O . ASP A 1 185 ? -14.114 -1.054 -2.464 1.00 81.31 185 ASP A O 1
ATOM 1487 N N . ASP A 1 186 ? -14.486 -2.794 -1.094 1.00 84.75 186 ASP A N 1
ATOM 1488 C CA . ASP A 1 186 ? -14.802 -2.015 0.106 1.00 84.75 186 ASP A CA 1
ATOM 1489 C C . ASP A 1 186 ? -13.573 -1.789 1.009 1.00 84.75 186 ASP A C 1
ATOM 1491 O O . ASP A 1 186 ? -13.695 -1.485 2.198 1.00 84.75 186 ASP A O 1
ATOM 1495 N N . PHE A 1 187 ? -12.362 -1.965 0.465 1.00 90.12 187 PHE A N 1
ATOM 1496 C CA . PHE A 1 187 ? -11.107 -1.900 1.220 1.00 90.12 187 PHE A CA 1
ATOM 1497 C C . PHE A 1 187 ? -10.858 -0.544 1.902 1.00 90.12 187 PHE A C 1
ATOM 1499 O O . PHE A 1 187 ? -10.264 -0.499 2.980 1.00 90.12 187 PHE A O 1
ATOM 1506 N N . GLU A 1 188 ? -11.349 0.558 1.330 1.00 88.38 188 GLU A N 1
ATOM 1507 C CA . GLU A 1 188 ? -11.258 1.905 1.918 1.00 88.38 188 GLU A CA 1
ATOM 1508 C C . GLU A 1 188 ? -12.028 2.007 3.249 1.00 88.38 188 GLU A C 1
ATOM 1510 O O . GLU A 1 188 ? -11.656 2.771 4.144 1.00 88.38 188 GLU A O 1
ATOM 1515 N N . ASN A 1 189 ? -13.055 1.169 3.434 1.00 89.38 189 ASN A N 1
ATOM 1516 C CA . ASN A 1 189 ? -13.873 1.107 4.641 1.00 89.38 189 ASN A CA 1
ATOM 1517 C C . ASN A 1 189 ? -13.310 0.154 5.712 1.00 89.38 189 ASN A C 1
ATOM 1519 O O . ASN A 1 189 ? -14.026 -0.204 6.647 1.00 89.38 189 ASN A O 1
ATOM 1523 N N . PHE A 1 190 ? -12.028 -0.231 5.647 1.00 96.19 190 PHE A N 1
ATOM 1524 C CA . PHE A 1 190 ? -11.416 -1.211 6.562 1.00 96.19 190 PHE A CA 1
ATOM 1525 C C . PHE A 1 190 ? -11.650 -0.941 8.056 1.00 96.19 190 PHE A C 1
ATOM 1527 O O . PHE A 1 190 ? -11.783 -1.887 8.828 1.00 96.19 190 PHE A O 1
ATOM 1534 N N . VAL A 1 191 ? -11.733 0.326 8.480 1.00 95.50 191 VAL A N 1
ATOM 1535 C CA . VAL A 1 191 ? -11.979 0.675 9.889 1.00 95.50 191 VAL A CA 1
ATOM 1536 C C . VAL A 1 191 ? -13.330 0.110 10.357 1.00 95.50 191 VAL A C 1
ATOM 1538 O O . VAL A 1 191 ? -13.402 -0.427 11.456 1.00 95.50 191 VAL A O 1
ATOM 1541 N N . LYS A 1 192 ? -14.370 0.140 9.503 1.00 94.88 192 LYS A N 1
ATOM 1542 C CA . LYS A 1 192 ? -15.684 -0.459 9.799 1.00 94.88 192 LYS A CA 1
ATOM 1543 C C . LYS A 1 192 ? -15.532 -1.955 10.081 1.00 94.88 192 LYS A C 1
ATOM 1545 O O . LYS A 1 192 ? -15.959 -2.427 11.129 1.00 94.88 192 LYS A O 1
ATOM 1550 N N . TYR A 1 193 ? -14.862 -2.673 9.182 1.00 96.06 193 TYR A N 1
ATOM 1551 C CA . TYR A 1 193 ? -14.649 -4.117 9.304 1.00 96.06 193 TYR A CA 1
ATOM 1552 C C . TYR A 1 193 ? -13.815 -4.486 10.529 1.00 96.06 193 TYR A C 1
ATOM 1554 O O . TYR A 1 193 ? -14.134 -5.448 11.219 1.00 96.06 193 TYR A O 1
ATOM 1562 N N . VAL A 1 194 ? -12.782 -3.701 10.849 1.00 96.62 194 VAL A N 1
ATOM 1563 C CA . VAL A 1 194 ? -12.004 -3.878 12.083 1.00 96.62 194 VAL A CA 1
ATOM 1564 C C . VAL A 1 194 ? -12.902 -3.731 13.314 1.00 96.62 194 VAL A C 1
ATOM 1566 O O . VAL A 1 194 ? -12.859 -4.557 14.220 1.00 96.62 194 VAL A O 1
ATOM 1569 N N . CYS A 1 195 ? -13.747 -2.704 13.349 1.00 95.69 195 CYS A N 1
ATOM 1570 C CA . CYS A 1 195 ? -14.638 -2.436 14.475 1.00 95.69 195 CYS A CA 1
ATOM 1571 C C . CYS A 1 195 ? -15.775 -3.460 14.635 1.00 95.69 195 CYS A C 1
ATOM 1573 O O . CYS A 1 195 ? -16.250 -3.688 15.755 1.00 95.69 195 CYS A O 1
ATOM 1575 N N . GLU A 1 196 ? -16.219 -4.064 13.531 1.00 94.69 196 GLU A N 1
ATOM 1576 C CA . GLU A 1 196 ? -17.175 -5.175 13.506 1.00 94.69 196 GLU A CA 1
ATOM 1577 C C . GLU A 1 196 ? -16.524 -6.497 13.940 1.00 94.69 196 GLU A C 1
ATOM 1579 O O . GLU A 1 196 ? -17.134 -7.253 14.694 1.00 94.69 196 GLU A O 1
ATOM 1584 N N . ALA A 1 197 ? -15.281 -6.752 13.521 1.00 95.00 197 ALA A N 1
ATOM 1585 C CA . ALA A 1 197 ? -14.533 -7.959 13.869 1.00 95.00 197 ALA A CA 1
ATOM 1586 C C . ALA A 1 197 ? -14.032 -7.965 15.324 1.00 95.00 197 ALA A C 1
ATOM 1588 O O . ALA A 1 197 ? -13.887 -9.033 15.922 1.00 95.00 197 ALA A O 1
ATOM 1589 N N . TYR A 1 198 ? -13.780 -6.791 15.912 1.00 95.38 198 TYR A N 1
ATOM 1590 C CA . TYR A 1 198 ? -13.253 -6.680 17.270 1.00 95.38 198 TYR A CA 1
ATOM 1591 C C . TYR A 1 198 ? -14.271 -7.121 18.329 1.00 95.38 198 TYR A C 1
ATOM 1593 O O . TYR A 1 198 ? -15.379 -6.586 18.419 1.00 95.38 198 TYR A O 1
ATOM 1601 N N . LYS A 1 199 ? -13.854 -8.078 19.166 1.00 92.94 199 LYS A N 1
ATOM 1602 C CA . LYS A 1 199 ? -14.699 -8.736 20.179 1.00 92.94 199 LYS A CA 1
ATOM 1603 C C . LYS A 1 199 ? -14.482 -8.228 21.606 1.00 92.94 199 LYS A C 1
ATOM 1605 O O . LYS A 1 199 ? -15.163 -8.701 22.507 1.00 92.94 199 LYS A O 1
ATOM 1610 N N . GLY A 1 200 ? -13.539 -7.310 21.823 1.00 89.44 200 GLY A N 1
ATOM 1611 C CA . GLY A 1 200 ? -13.284 -6.758 23.152 1.00 89.44 200 GLY A CA 1
ATOM 1612 C C . GLY A 1 200 ? -14.360 -5.760 23.592 1.00 89.44 200 GLY A C 1
ATOM 1613 O O . GLY A 1 200 ? -14.913 -5.023 22.775 1.00 89.44 200 GLY A O 1
ATOM 1614 N N . ASP A 1 201 ? -14.611 -5.703 24.901 1.00 85.75 201 ASP A N 1
ATOM 1615 C CA . ASP A 1 201 ? -15.700 -4.908 25.490 1.00 85.75 201 ASP A CA 1
ATOM 1616 C C . ASP A 1 201 ? -15.538 -3.394 25.270 1.00 85.75 201 ASP A C 1
ATOM 1618 O O . ASP A 1 201 ? -16.506 -2.665 25.049 1.00 85.75 201 ASP A O 1
ATOM 1622 N N . HIS A 1 202 ? -14.296 -2.906 25.307 1.00 88.69 202 HIS A N 1
ATOM 1623 C CA . HIS A 1 202 ? -13.982 -1.486 25.169 1.00 88.69 202 HIS A CA 1
ATOM 1624 C C . HIS A 1 202 ? -13.676 -1.151 23.709 1.00 88.69 202 HIS A C 1
ATOM 1626 O O . HIS A 1 202 ? -12.542 -1.315 23.251 1.00 88.69 202 HIS A O 1
ATOM 1632 N N . LYS A 1 203 ? -14.688 -0.678 22.972 1.00 89.94 203 LYS A N 1
ATOM 1633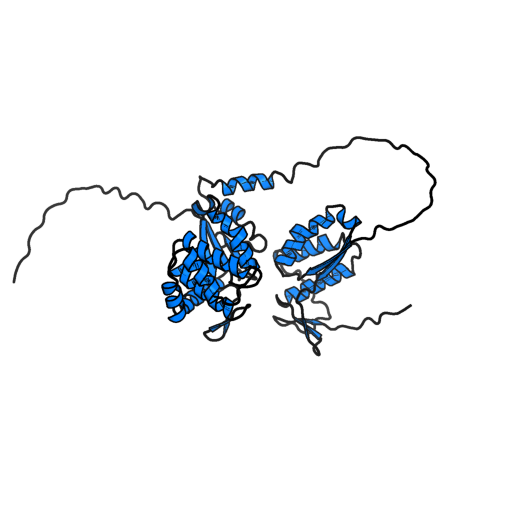 C CA . LYS A 1 203 ? -14.509 -0.234 21.584 1.00 89.94 203 LYS A CA 1
ATOM 1634 C C . LYS A 1 203 ? -13.832 1.149 21.513 1.00 89.94 203 LYS A C 1
ATOM 1636 O O . LYS A 1 203 ? -14.314 2.074 22.175 1.00 89.94 203 LYS A O 1
ATOM 1641 N N . PRO A 1 204 ? -12.778 1.305 20.687 1.00 91.62 204 PRO A N 1
ATOM 1642 C CA . PRO A 1 204 ? -12.143 2.591 20.400 1.00 91.62 204 PRO A CA 1
ATOM 1643 C C . PRO A 1 204 ? -13.131 3.644 19.892 1.00 91.62 204 PRO A C 1
ATOM 1645 O O . PRO A 1 204 ? -14.147 3.315 19.273 1.00 91.62 204 PRO A O 1
ATOM 1648 N N . GLU A 1 205 ? -12.814 4.919 20.093 1.00 91.19 205 GLU A N 1
ATOM 1649 C CA . GLU A 1 205 ? -13.597 6.046 19.586 1.00 91.19 205 GLU A CA 1
ATOM 1650 C C . GLU A 1 205 ? -13.703 6.019 18.057 1.00 91.19 205 GLU A C 1
ATOM 1652 O O . GLU A 1 205 ? -14.775 6.288 17.510 1.00 91.19 205 GLU A O 1
ATOM 1657 N N . ALA A 1 206 ? -12.644 5.566 17.374 1.00 90.88 206 ALA A N 1
ATOM 1658 C CA . ALA A 1 206 ? -12.646 5.329 15.930 1.00 90.88 206 ALA A CA 1
ATOM 1659 C C . ALA A 1 206 ? -13.832 4.465 15.449 1.00 90.88 206 ALA A C 1
ATOM 1661 O O . ALA A 1 206 ? -14.341 4.677 14.348 1.00 90.88 206 ALA A O 1
ATOM 1662 N N . CYS A 1 207 ? -14.309 3.532 16.282 1.00 91.19 207 CYS A N 1
ATOM 1663 C CA . CYS A 1 207 ? -15.449 2.669 15.974 1.00 91.19 207 CYS A CA 1
ATOM 1664 C C . CYS A 1 207 ? -16.810 3.343 16.183 1.00 91.19 207 CYS A C 1
ATOM 1666 O O . CYS A 1 207 ? -17.808 2.909 15.609 1.00 91.19 207 CYS A O 1
ATOM 1668 N N . LYS A 1 208 ? -16.884 4.403 16.995 1.00 85.75 208 LYS A N 1
ATOM 1669 C CA . LYS A 1 208 ? -18.141 5.103 17.301 1.00 85.75 208 LYS A CA 1
ATOM 1670 C C . LYS A 1 208 ? -18.491 6.137 16.241 1.00 85.75 208 LYS A C 1
ATOM 1672 O O . LYS A 1 208 ? -19.656 6.268 15.870 1.00 85.75 208 LYS A O 1
ATOM 1677 N N . THR A 1 209 ? -17.489 6.826 15.691 1.00 69.19 209 THR A N 1
ATOM 1678 C CA . THR A 1 209 ? -17.687 7.849 14.648 1.00 69.19 209 THR A CA 1
ATOM 1679 C C . THR A 1 209 ? -18.335 7.278 13.375 1.00 69.19 209 THR A C 1
ATOM 1681 O O . THR A 1 209 ? -19.004 7.996 12.637 1.00 69.19 209 THR A O 1
ATOM 1684 N N . GLN A 1 210 ? -18.207 5.971 13.142 1.00 61.12 210 GLN A N 1
ATOM 1685 C CA . GLN A 1 210 ? -18.740 5.280 11.964 1.00 61.12 210 GLN A CA 1
ATOM 1686 C C . GLN A 1 210 ? -20.217 4.896 12.086 1.00 61.12 210 GLN A C 1
ATOM 1688 O O . GLN A 1 210 ? -20.911 4.799 11.078 1.00 61.12 210 GLN A O 1
ATOM 1693 N N . ALA A 1 211 ? -20.734 4.743 13.307 1.00 48.97 211 ALA A N 1
ATOM 1694 C CA . ALA A 1 211 ? -22.168 4.559 13.524 1.00 48.97 211 ALA A CA 1
ATOM 1695 C C . ALA A 1 211 ? -22.957 5.847 13.203 1.00 48.97 211 ALA A C 1
ATOM 1697 O O . ALA A 1 211 ? -24.101 5.794 12.749 1.00 48.97 211 ALA A O 1
ATOM 1698 N N . ALA A 1 212 ? -22.329 7.018 13.370 1.00 42.12 212 ALA A N 1
ATOM 1699 C CA . ALA A 1 212 ? -22.948 8.320 13.116 1.00 42.12 212 ALA A CA 1
ATOM 1700 C C . ALA A 1 212 ? -23.022 8.698 11.619 1.00 42.12 212 ALA A C 1
ATOM 1702 O O . ALA A 1 212 ? -23.909 9.458 11.217 1.00 42.12 212 ALA A O 1
ATOM 1703 N N . SER A 1 213 ? -22.143 8.154 10.767 1.00 41.19 213 SER A N 1
ATOM 1704 C CA . SER A 1 213 ? -22.191 8.388 9.314 1.00 41.19 213 SER A CA 1
ATOM 1705 C C . SER A 1 213 ? -23.255 7.545 8.598 1.00 41.19 213 SER A C 1
ATOM 1707 O O . SER A 1 213 ? -23.739 7.950 7.543 1.00 41.19 213 SER A O 1
ATOM 1709 N N . VAL A 1 214 ? -23.690 6.425 9.189 1.00 40.34 214 VAL A N 1
ATOM 1710 C CA . VAL A 1 214 ? -24.782 5.583 8.659 1.00 40.34 214 VAL A CA 1
ATOM 1711 C C . VAL A 1 214 ? -26.163 6.129 9.057 1.00 40.34 214 VAL A C 1
ATOM 1713 O O . VAL A 1 214 ? -27.109 6.052 8.279 1.00 40.34 214 VAL A O 1
ATOM 1716 N N . SER A 1 215 ? -26.285 6.780 10.220 1.00 32.38 215 SER A N 1
ATOM 1717 C CA . SER A 1 215 ? -27.566 7.324 10.706 1.00 32.38 215 SER A CA 1
ATOM 1718 C C . SER A 1 215 ? -27.965 8.684 10.104 1.00 32.38 215 SER A C 1
ATOM 1720 O O . SER A 1 215 ? -29.050 9.181 10.401 1.00 32.38 215 SER A O 1
ATOM 1722 N N . SER A 1 216 ? -27.125 9.315 9.275 1.00 36.09 216 SER A N 1
ATOM 1723 C CA . SER A 1 216 ? -27.378 10.667 8.740 1.00 36.09 216 SER A CA 1
ATOM 1724 C C . SER A 1 216 ? -27.763 10.724 7.256 1.00 36.09 216 SER A C 1
ATOM 1726 O O . SER A 1 216 ? -28.002 11.817 6.745 1.00 36.09 216 SER A O 1
ATOM 1728 N N . THR A 1 217 ? -27.906 9.584 6.569 1.00 37.38 217 THR A N 1
ATOM 1729 C CA . THR A 1 217 ? -28.288 9.557 5.139 1.00 37.38 217 THR A CA 1
ATOM 1730 C C . THR A 1 217 ? -29.624 8.879 4.825 1.00 37.38 217 THR A C 1
ATOM 1732 O O . THR A 1 217 ? -30.038 8.910 3.670 1.00 37.38 217 THR A O 1
ATOM 1735 N N . HIS A 1 218 ? -30.361 8.372 5.821 1.00 36.66 218 HIS A N 1
ATOM 1736 C CA . HIS A 1 218 ? -31.655 7.710 5.586 1.00 36.66 218 HIS A CA 1
ATOM 1737 C C . HIS A 1 218 ? -32.907 8.400 6.156 1.00 36.66 218 HIS A C 1
ATOM 1739 O O . HIS A 1 218 ? -33.997 7.906 5.899 1.00 36.66 218 HIS A O 1
ATOM 1745 N N . ASP A 1 219 ? -32.801 9.559 6.824 1.00 34.09 219 ASP A N 1
ATOM 1746 C CA . ASP A 1 219 ? -33.948 10.122 7.572 1.00 34.09 219 ASP A CA 1
ATOM 1747 C C . ASP A 1 219 ? -34.275 11.607 7.332 1.00 34.09 219 ASP A C 1
ATOM 1749 O O . ASP A 1 219 ? -34.865 12.283 8.176 1.00 34.09 219 ASP A O 1
ATOM 175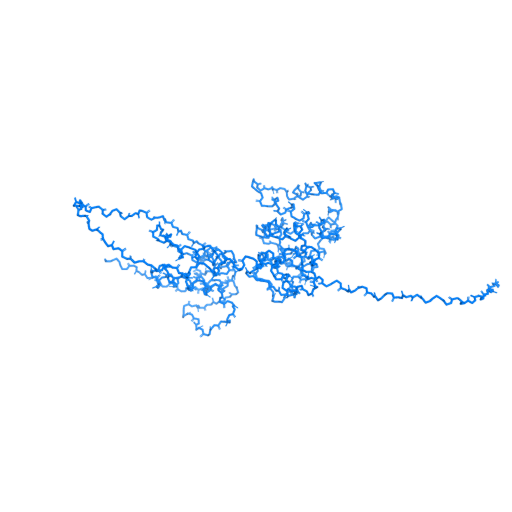3 N N . LYS A 1 220 ? -33.949 12.158 6.155 1.00 38.53 220 LYS A N 1
ATOM 1754 C CA . LYS A 1 220 ? -34.457 13.487 5.761 1.00 38.53 220 LYS A CA 1
ATOM 1755 C C . LYS A 1 220 ? -34.828 13.570 4.287 1.00 38.53 220 LYS A C 1
ATOM 1757 O O . LYS A 1 220 ? -34.179 14.290 3.545 1.00 38.53 220 LYS A O 1
ATOM 1762 N N . MET A 1 221 ? -35.898 12.887 3.880 1.00 33.97 221 MET A N 1
ATOM 1763 C CA . MET A 1 221 ? -36.777 13.348 2.788 1.00 33.97 221 MET A CA 1
ATOM 1764 C C . MET A 1 221 ? -38.089 12.545 2.752 1.00 33.97 221 MET A C 1
ATOM 1766 O O . MET A 1 221 ? -38.457 11.939 1.756 1.00 33.97 221 MET A O 1
ATOM 1770 N N . ALA A 1 222 ? -38.831 12.561 3.859 1.00 37.12 222 ALA A N 1
ATOM 1771 C CA . ALA A 1 222 ? -40.234 12.152 3.879 1.00 37.12 222 ALA A CA 1
ATOM 1772 C C . ALA A 1 222 ? -41.035 13.176 4.688 1.00 37.12 222 ALA A C 1
ATOM 1774 O O . ALA A 1 222 ? -41.260 13.005 5.878 1.00 37.12 222 ALA A O 1
ATOM 1775 N N . ASN A 1 223 ? -41.350 14.299 4.039 1.00 38.53 223 ASN A N 1
ATOM 1776 C CA . ASN A 1 223 ? -42.548 15.128 4.226 1.00 38.53 223 ASN A CA 1
ATOM 1777 C C . ASN A 1 223 ? -42.248 16.579 3.870 1.00 38.53 223 ASN A C 1
ATOM 1779 O O . ASN A 1 223 ? -41.648 17.313 4.652 1.00 38.53 223 ASN A O 1
ATOM 1783 N N . ARG A 1 224 ? -42.758 16.993 2.711 1.00 31.53 224 ARG A N 1
ATOM 1784 C CA . ARG A 1 224 ? -43.412 18.292 2.513 1.00 31.53 224 ARG A CA 1
ATOM 1785 C C . ARG A 1 224 ? -44.283 18.190 1.264 1.00 31.53 224 ARG A C 1
ATOM 1787 O O . ARG A 1 224 ? -43.849 18.469 0.155 1.00 31.53 224 ARG A O 1
ATOM 1794 N N . ILE A 1 225 ? -45.521 17.759 1.474 1.00 40.06 225 ILE A N 1
ATOM 1795 C CA . ILE A 1 225 ? -46.643 18.102 0.603 1.00 40.06 225 ILE A CA 1
ATOM 1796 C C . ILE A 1 225 ? -47.263 19.363 1.202 1.00 40.06 225 ILE A C 1
ATOM 1798 O O . ILE A 1 225 ? -47.579 19.344 2.388 1.00 40.06 225 ILE A O 1
ATOM 1802 N N . HIS A 1 226 ? -47.420 20.428 0.407 1.00 33.75 226 HIS A N 1
ATOM 1803 C CA . HIS A 1 226 ? -48.532 21.392 0.488 1.00 33.75 226 HIS A CA 1
ATOM 1804 C C . HIS A 1 226 ? -48.524 22.370 -0.720 1.00 33.75 226 HIS A C 1
ATOM 1806 O O . HIS A 1 226 ? -47.525 22.417 -1.436 1.00 33.75 226 HIS A O 1
ATOM 1812 N N . PRO A 1 227 ? -49.649 23.054 -1.031 1.00 37.72 227 PRO A N 1
ATOM 1813 C CA . PRO A 1 227 ? -50.321 22.967 -2.337 1.00 37.72 227 PRO A CA 1
ATOM 1814 C C . PRO A 1 227 ? -50.515 24.321 -3.060 1.00 37.72 227 PRO A C 1
ATOM 1816 O O . PRO A 1 227 ? -50.632 25.337 -2.390 1.00 37.72 227 PRO A O 1
ATOM 1819 N N . GLY A 1 228 ? -50.698 24.302 -4.394 1.00 31.77 228 GLY A N 1
ATOM 1820 C CA . GLY A 1 228 ? -51.313 25.388 -5.205 1.00 31.77 228 GLY A CA 1
ATOM 1821 C C . GLY A 1 228 ? -50.561 26.738 -5.221 1.00 31.77 228 GLY A C 1
ATOM 1822 O O . GLY A 1 228 ? -49.811 27.052 -4.317 1.00 31.77 228 GLY A O 1
ATOM 1823 N N . CYS A 1 229 ? -50.642 27.636 -6.203 1.00 28.86 229 CYS A N 1
ATOM 1824 C CA . CYS A 1 229 ? -51.504 27.822 -7.364 1.00 28.86 229 CYS A CA 1
ATOM 1825 C C . CYS A 1 229 ? -50.726 28.604 -8.445 1.00 28.86 229 CYS A C 1
ATOM 1827 O O . CYS A 1 229 ? -49.766 29.316 -8.151 1.00 28.86 229 CYS A O 1
ATOM 1829 N N . TYR A 1 230 ? -51.186 28.497 -9.692 1.00 40.28 230 TYR A N 1
ATOM 1830 C CA . TYR A 1 230 ? -50.730 29.276 -10.844 1.00 40.28 230 TYR A CA 1
ATOM 1831 C C . TYR A 1 230 ? -51.034 30.776 -10.707 1.00 40.28 230 TYR A C 1
ATOM 1833 O O . TYR A 1 230 ? -52.100 31.153 -10.224 1.00 40.28 230 TYR A O 1
ATOM 1841 N N . ALA A 1 231 ? -50.166 31.610 -11.285 1.00 29.92 231 ALA A N 1
ATOM 1842 C CA . ALA A 1 231 ? -50.538 32.919 -11.812 1.00 29.92 231 ALA A CA 1
ATOM 1843 C C . ALA A 1 231 ? -49.964 33.064 -13.230 1.00 29.92 231 ALA A C 1
ATOM 1845 O O . ALA A 1 231 ? -48.750 33.081 -13.431 1.00 29.92 231 ALA A O 1
ATOM 1846 N N . ASN A 1 232 ? -50.868 33.137 -14.208 1.00 36.59 232 ASN A N 1
ATOM 1847 C CA . ASN A 1 232 ? -50.578 33.563 -15.571 1.00 36.59 232 ASN A CA 1
ATOM 1848 C C . ASN A 1 232 ? -50.080 35.009 -15.561 1.00 36.59 232 ASN A C 1
ATOM 1850 O O . ASN A 1 232 ? -50.745 35.870 -14.994 1.00 36.59 232 ASN A O 1
ATOM 1854 N N . ASN A 1 233 ? -49.006 35.283 -16.297 1.00 34.59 233 ASN A N 1
ATOM 1855 C CA . ASN A 1 233 ? -48.797 36.579 -16.927 1.00 34.59 233 ASN A CA 1
ATOM 1856 C C . ASN A 1 233 ? -48.301 36.342 -18.353 1.00 34.59 233 ASN A C 1
ATOM 1858 O O . ASN A 1 233 ? -47.203 35.835 -18.577 1.00 34.59 233 ASN A O 1
ATOM 1862 N N . ASN A 1 234 ? -49.149 36.705 -19.315 1.00 41.03 234 ASN A N 1
ATOM 1863 C CA . ASN A 1 234 ? -48.784 36.812 -20.718 1.00 41.03 234 ASN A CA 1
ATOM 1864 C C . ASN A 1 234 ? -47.715 37.898 -20.874 1.00 41.03 234 ASN A C 1
ATOM 1866 O O . ASN A 1 234 ? -48.010 39.083 -20.742 1.00 41.03 234 ASN A O 1
ATOM 1870 N N . VAL A 1 235 ? -46.501 37.492 -21.241 1.00 37.16 235 VAL A N 1
ATOM 1871 C CA . VAL A 1 235 ? -45.574 38.345 -21.985 1.00 37.16 235 VAL A CA 1
ATOM 1872 C C . VAL A 1 235 ? -45.232 37.613 -23.272 1.00 37.16 235 VAL A C 1
ATOM 1874 O O . VAL A 1 235 ? -44.476 36.646 -23.298 1.00 37.16 235 VAL A O 1
ATOM 1877 N N . THR A 1 236 ? -45.824 38.085 -24.362 1.00 51.09 236 THR A N 1
ATOM 1878 C CA . THR A 1 236 ? -45.415 37.760 -25.723 1.00 51.09 236 THR A CA 1
ATOM 1879 C C . THR A 1 236 ? -43.975 38.217 -25.943 1.00 51.09 236 THR A C 1
ATOM 1881 O O . THR A 1 236 ? -43.721 39.419 -26.040 1.00 51.09 236 THR A O 1
ATOM 1884 N N . LYS A 1 237 ? -43.031 37.282 -26.092 1.00 36.06 237 LYS A N 1
ATOM 1885 C CA . LYS A 1 237 ? -41.854 37.508 -26.938 1.00 36.06 237 LYS A CA 1
ATOM 1886 C C . LYS A 1 237 ? -41.275 36.190 -27.444 1.00 36.06 237 LYS A C 1
ATOM 1888 O O . LYS A 1 237 ? -41.212 35.202 -26.725 1.00 36.06 237 LYS A O 1
ATOM 1893 N N . ALA A 1 238 ? -40.935 36.223 -28.724 1.00 36.66 238 ALA A N 1
ATOM 1894 C CA . ALA A 1 238 ? -40.564 35.125 -29.596 1.00 36.66 238 ALA A CA 1
ATOM 1895 C C . ALA A 1 238 ? -39.581 34.105 -29.002 1.00 36.66 238 ALA A C 1
ATOM 1897 O O . ALA A 1 238 ? -38.641 34.451 -28.287 1.00 36.66 238 ALA A O 1
ATOM 1898 N N . GLN A 1 239 ? -39.783 32.852 -29.412 1.00 45.34 239 GLN A N 1
ATOM 1899 C CA . GLN A 1 239 ? -38.809 31.774 -29.330 1.00 45.34 239 GLN A CA 1
ATOM 1900 C C . GLN A 1 239 ? -37.415 32.250 -29.755 1.00 45.34 239 GLN A C 1
ATOM 1902 O O . GLN A 1 239 ? -37.193 32.639 -30.900 1.00 45.34 239 GLN A O 1
ATOM 1907 N N . SER A 1 240 ? -36.446 32.059 -28.869 1.00 41.47 240 SER A N 1
ATOM 1908 C CA . SER A 1 240 ? -35.170 31.489 -29.271 1.00 41.47 240 SER A CA 1
ATOM 1909 C C . SER A 1 240 ? -34.953 30.239 -28.420 1.00 41.47 240 SER A C 1
ATOM 1911 O O . SER A 1 240 ? -34.672 30.297 -27.226 1.00 41.47 240 SER A O 1
ATOM 1913 N N . HIS A 1 241 ? -35.146 29.066 -29.029 1.00 49.41 241 HIS A N 1
ATOM 1914 C CA . HIS A 1 241 ? -34.694 27.797 -28.463 1.00 49.41 241 HIS A CA 1
ATOM 1915 C C . HIS A 1 241 ? -33.161 27.776 -28.482 1.00 49.41 241 HIS A C 1
ATOM 1917 O O . HIS A 1 241 ? -32.538 27.084 -29.283 1.00 49.41 241 HIS A O 1
ATOM 1923 N N . ILE A 1 242 ? -32.530 28.538 -27.594 1.00 54.88 242 ILE A N 1
ATOM 1924 C CA . ILE A 1 242 ? -31.132 28.307 -27.259 1.00 54.88 242 ILE A CA 1
ATOM 1925 C C . ILE A 1 242 ? -31.154 27.096 -26.332 1.00 54.88 242 ILE A C 1
ATOM 1927 O O . ILE A 1 242 ? -31.325 27.234 -25.123 1.00 54.88 242 ILE A O 1
ATOM 1931 N N . LYS A 1 243 ? -31.053 25.883 -26.901 1.00 53.31 243 LYS A N 1
ATOM 1932 C CA . LYS A 1 243 ? -30.734 24.699 -26.092 1.00 53.31 243 LYS A CA 1
ATOM 1933 C C . LYS A 1 243 ? -29.454 25.051 -25.327 1.00 53.31 243 LYS A C 1
ATOM 1935 O O . LYS A 1 243 ? -28.451 25.337 -25.988 1.00 53.31 243 LYS A O 1
ATOM 1940 N N . PRO A 1 244 ? -29.472 25.093 -23.982 1.00 61.34 244 PRO A N 1
ATOM 1941 C CA . PRO A 1 244 ? -28.276 25.419 -23.226 1.00 61.34 244 PRO A CA 1
ATOM 1942 C C . PRO A 1 244 ? -27.177 24.447 -23.649 1.00 61.34 244 PRO A C 1
ATOM 1944 O O . PRO A 1 244 ? -27.407 23.240 -23.769 1.00 61.34 244 PRO A O 1
ATOM 1947 N N . LYS A 1 245 ? -26.004 24.992 -23.971 1.00 78.88 245 LYS A N 1
ATOM 1948 C CA . LYS A 1 245 ? -24.879 24.209 -24.474 1.00 78.88 245 LYS A CA 1
ATOM 1949 C C . LYS A 1 245 ? -24.422 23.270 -23.357 1.00 78.88 245 LYS A C 1
ATOM 1951 O O . LYS A 1 245 ? -23.758 23.703 -22.421 1.00 78.88 245 LYS A O 1
ATOM 1956 N N . LYS A 1 246 ? -24.830 22.002 -23.440 1.00 85.81 246 LYS A N 1
ATOM 1957 C CA . LYS A 1 246 ? -24.464 20.974 -22.464 1.00 85.81 246 LYS A CA 1
ATOM 1958 C C . LYS A 1 246 ? -22.954 20.724 -22.494 1.00 85.81 246 LYS A C 1
ATOM 1960 O O . LYS A 1 246 ? -22.338 20.704 -23.560 1.00 85.81 246 LYS A O 1
ATOM 1965 N N . VAL A 1 247 ? -22.366 20.508 -21.325 1.00 90.19 247 VAL A N 1
ATOM 1966 C CA . VAL A 1 247 ? -20.951 20.161 -21.159 1.00 90.19 247 VAL A CA 1
ATOM 1967 C C . VAL A 1 247 ? -20.737 18.710 -21.580 1.00 90.19 247 VAL A C 1
ATOM 1969 O O . VAL A 1 247 ? -21.429 17.817 -21.103 1.00 90.19 247 VAL A O 1
ATOM 1972 N N . HIS A 1 248 ? -19.779 18.442 -22.464 1.00 88.62 248 HIS A N 1
ATOM 1973 C CA . HIS A 1 248 ? -19.436 17.067 -22.829 1.00 88.62 248 HIS A CA 1
ATOM 1974 C C . HIS A 1 248 ? -18.594 16.420 -21.727 1.00 88.62 248 HIS A C 1
ATOM 1976 O O . HIS A 1 248 ? -17.473 16.852 -21.473 1.00 88.62 248 HIS A O 1
ATOM 1982 N N . LEU A 1 249 ? -19.121 15.366 -21.104 1.00 87.81 249 LEU A N 1
ATOM 1983 C CA . LEU A 1 249 ? -18.417 14.552 -20.119 1.00 87.81 249 LEU A CA 1
ATOM 1984 C C . LEU A 1 249 ? -18.227 13.153 -20.704 1.00 87.81 249 LEU A C 1
ATOM 1986 O O . LEU A 1 249 ? -19.201 12.443 -20.925 1.00 87.81 249 LEU A O 1
ATOM 1990 N N . SER A 1 250 ? -16.986 12.752 -20.976 1.00 89.50 250 SER A N 1
ATOM 1991 C CA . SER A 1 250 ? -16.673 11.389 -21.426 1.00 89.50 250 SER A CA 1
ATOM 1992 C C . SER A 1 250 ? -15.910 10.639 -20.342 1.00 89.50 250 SER A C 1
ATOM 1994 O O . SER A 1 250 ? -14.873 11.123 -19.898 1.00 89.50 250 SER A O 1
ATOM 1996 N N . LEU A 1 251 ? -16.396 9.462 -19.951 1.00 89.62 251 LEU A N 1
ATOM 1997 C CA . LEU A 1 251 ? -15.697 8.543 -19.056 1.00 89.62 251 LEU A CA 1
ATOM 1998 C C . LEU A 1 251 ? -15.175 7.350 -19.857 1.00 89.62 251 LEU A C 1
ATOM 2000 O O . LEU A 1 251 ? -15.961 6.590 -20.424 1.00 89.62 251 LEU A O 1
ATOM 2004 N N . TYR A 1 252 ? -13.857 7.185 -19.862 1.00 92.00 252 TYR A N 1
ATOM 2005 C CA . TYR A 1 252 ? -13.168 6.010 -20.386 1.00 92.00 252 TYR A CA 1
ATOM 2006 C C . TYR A 1 252 ? -12.793 5.128 -19.205 1.00 92.00 252 TYR A C 1
ATOM 2008 O O . TYR A 1 252 ? -12.229 5.631 -18.235 1.00 92.00 252 TYR A O 1
ATOM 2016 N N . TYR A 1 253 ? -13.161 3.854 -19.252 1.00 88.38 253 TYR A N 1
ATOM 2017 C CA . TYR A 1 253 ? -13.045 2.981 -18.093 1.00 88.38 253 TYR A CA 1
ATOM 2018 C C . TYR A 1 253 ? -12.900 1.513 -18.491 1.00 88.38 253 TYR A C 1
ATOM 2020 O O . TYR A 1 253 ? -13.126 1.149 -19.645 1.00 88.38 253 TYR A O 1
ATOM 2028 N N . GLU A 1 254 ? -12.551 0.688 -17.509 1.00 86.31 254 GLU A N 1
ATOM 2029 C CA . GLU A 1 254 ? -12.369 -0.757 -17.634 1.00 86.31 254 GLU A CA 1
ATOM 2030 C C . GLU A 1 254 ? -13.288 -1.456 -16.645 1.00 86.31 254 GLU A C 1
ATOM 2032 O O . GLU A 1 254 ? -13.385 -1.061 -15.479 1.00 86.31 254 GLU A O 1
ATOM 2037 N N . SER A 1 255 ? -13.964 -2.504 -17.098 1.00 81.94 255 SER A N 1
ATOM 2038 C CA . SER A 1 255 ? -15.035 -3.124 -16.317 1.00 81.94 255 SER A CA 1
ATOM 2039 C C . SER A 1 255 ? -14.532 -3.850 -15.066 1.00 81.94 255 SER A C 1
ATOM 2041 O O . SER A 1 255 ? -15.273 -3.934 -14.089 1.00 81.94 255 SER A O 1
ATOM 2043 N N . LEU A 1 256 ? -13.279 -4.327 -15.065 1.00 76.75 256 LEU A N 1
ATOM 2044 C CA . LEU A 1 256 ? -12.640 -4.983 -13.915 1.00 76.75 256 LEU A CA 1
ATOM 2045 C C . LEU A 1 256 ? -11.629 -4.106 -13.166 1.00 76.75 256 LEU A C 1
ATOM 2047 O O . LEU A 1 256 ? -11.094 -4.543 -12.151 1.00 76.75 256 LEU A O 1
ATOM 2051 N N . CYS A 1 257 ? -11.419 -2.855 -13.585 1.00 81.00 257 CYS A N 1
ATOM 2052 C CA . CYS A 1 257 ? -10.560 -1.937 -12.844 1.00 81.00 257 CYS A CA 1
ATOM 2053 C C . CYS A 1 257 ? -11.266 -1.465 -11.559 1.00 81.00 257 CYS A C 1
ATOM 2055 O O . CYS A 1 257 ? -12.327 -0.834 -11.651 1.00 81.00 257 CYS A O 1
ATOM 2057 N N . PRO A 1 258 ? -10.694 -1.694 -10.362 1.00 68.38 258 PRO A N 1
ATOM 2058 C CA . PRO A 1 258 ? -11.334 -1.329 -9.097 1.00 68.38 258 PRO A CA 1
ATOM 2059 C C . PRO A 1 258 ? -11.620 0.178 -8.986 1.00 68.38 258 PRO A C 1
ATOM 2061 O O . PRO A 1 258 ? -12.661 0.562 -8.461 1.00 68.38 258 PRO A O 1
ATOM 2064 N N . TYR A 1 259 ? -10.786 1.047 -9.567 1.00 73.81 259 TYR A N 1
ATOM 2065 C CA . TYR A 1 259 ? -11.015 2.503 -9.563 1.00 73.81 259 TYR A CA 1
ATOM 2066 C C . TYR A 1 259 ? -12.116 2.933 -10.504 1.00 73.81 259 TYR A C 1
ATOM 2068 O O . TYR A 1 259 ? -12.921 3.790 -10.157 1.00 73.81 259 TYR A O 1
ATOM 2076 N N . CYS A 1 260 ? -12.173 2.327 -11.688 1.00 82.62 260 CYS A N 1
ATOM 2077 C CA . CYS A 1 260 ? -13.268 2.559 -12.615 1.00 82.62 260 CYS A CA 1
ATOM 2078 C C . CYS A 1 260 ? -14.593 2.174 -11.957 1.00 82.62 260 CYS A C 1
ATOM 2080 O O . CYS A 1 260 ? -15.538 2.960 -11.969 1.00 82.62 260 CYS A O 1
ATOM 2082 N N . ARG A 1 261 ? -14.629 1.004 -11.310 1.00 78.12 261 ARG A N 1
ATOM 2083 C CA . ARG A 1 261 ? -15.792 0.509 -10.569 1.00 78.12 261 ARG A CA 1
ATOM 2084 C C . ARG A 1 261 ? -16.150 1.452 -9.422 1.00 78.12 261 ARG A C 1
ATOM 2086 O O . ARG A 1 261 ? -17.266 1.959 -9.415 1.00 78.12 261 ARG A O 1
ATOM 2093 N N . SER A 1 262 ? -15.203 1.767 -8.534 1.00 69.31 262 SER A N 1
ATOM 2094 C CA . SER A 1 262 ? -15.406 2.682 -7.399 1.00 69.31 262 SER A CA 1
ATOM 2095 C C . SER A 1 262 ? -15.871 4.070 -7.850 1.00 69.31 262 SER A C 1
ATOM 2097 O O . SER A 1 262 ? -16.873 4.586 -7.358 1.00 69.31 262 SER A O 1
ATOM 2099 N N . PHE A 1 263 ? -15.224 4.670 -8.852 1.00 80.56 263 PHE A N 1
ATOM 2100 C CA . PHE A 1 263 ? -15.639 5.961 -9.397 1.00 80.56 263 PHE A CA 1
ATOM 2101 C C . PHE A 1 263 ? -17.060 5.902 -9.960 1.00 80.56 263 PHE A C 1
ATOM 2103 O O . PHE A 1 263 ? -17.864 6.798 -9.696 1.00 80.56 263 PHE A O 1
ATOM 2110 N N . ILE A 1 264 ? -17.392 4.853 -10.715 1.00 78.94 264 ILE A N 1
ATOM 2111 C CA . ILE A 1 264 ? -18.723 4.701 -11.296 1.00 78.94 264 ILE A CA 1
ATOM 2112 C C . ILE A 1 264 ? -19.780 4.576 -10.195 1.00 78.94 264 ILE A C 1
ATOM 2114 O O . ILE A 1 264 ? -20.748 5.337 -10.211 1.00 78.94 264 ILE A O 1
ATOM 2118 N N . VAL A 1 265 ? -19.587 3.681 -9.222 1.00 67.19 265 VAL A N 1
ATOM 2119 C CA . VAL A 1 265 ? -20.588 3.416 -8.174 1.00 67.19 265 VAL A CA 1
ATOM 2120 C C . VAL A 1 265 ? -20.690 4.544 -7.145 1.00 67.19 265 VAL A C 1
ATOM 2122 O O . VAL A 1 265 ? -21.789 4.852 -6.691 1.00 67.19 265 VAL A O 1
ATOM 2125 N N . SER A 1 266 ? -19.579 5.207 -6.816 1.00 65.19 266 SER A N 1
ATOM 2126 C CA . SER A 1 266 ? -19.518 6.190 -5.726 1.00 65.19 266 SER A CA 1
ATOM 2127 C C . SER A 1 266 ? -19.632 7.638 -6.198 1.00 65.19 266 SER A C 1
ATOM 2129 O O . SER A 1 266 ? -20.140 8.489 -5.465 1.00 65.19 266 SER A O 1
ATOM 2131 N N . GLN A 1 267 ? -19.144 7.960 -7.401 1.00 78.12 267 GLN A N 1
ATOM 2132 C CA . GLN A 1 267 ? -19.111 9.336 -7.914 1.00 78.12 267 GLN A CA 1
ATOM 2133 C C . GLN A 1 267 ? -20.058 9.529 -9.094 1.00 78.12 267 GLN A C 1
ATOM 2135 O O . GLN A 1 267 ? -20.915 10.411 -9.039 1.00 78.12 267 GLN A O 1
ATOM 2140 N N . LEU A 1 268 ? -19.962 8.701 -10.138 1.00 82.00 268 LEU A N 1
ATOM 2141 C CA . LEU A 1 268 ? -20.775 8.871 -11.343 1.00 82.00 268 LEU A CA 1
ATOM 2142 C C . LEU A 1 268 ? -22.270 8.670 -11.062 1.00 82.00 268 LEU A C 1
ATOM 2144 O O . LEU A 1 268 ? -23.082 9.400 -11.621 1.00 82.00 268 LEU A O 1
ATOM 2148 N N . VAL A 1 269 ? -22.649 7.761 -10.153 1.00 74.38 269 VAL A N 1
ATOM 2149 C CA . VAL A 1 269 ? -24.053 7.573 -9.729 1.00 74.38 269 VAL A CA 1
ATOM 2150 C C . VAL A 1 269 ? -24.716 8.890 -9.293 1.00 74.38 269 VAL A C 1
ATOM 2152 O O . VAL A 1 269 ? -25.892 9.114 -9.581 1.00 74.38 269 VAL A O 1
ATOM 2155 N N . LYS A 1 270 ? -23.965 9.818 -8.682 1.00 77.94 270 LYS A N 1
ATOM 2156 C CA . LYS A 1 270 ? -24.486 11.126 -8.242 1.00 77.94 270 LYS A CA 1
ATOM 2157 C C . LYS A 1 270 ? -24.982 11.989 -9.404 1.00 77.94 270 LYS A C 1
ATOM 2159 O O . LYS A 1 270 ? -25.897 12.786 -9.216 1.00 77.94 270 LYS A O 1
ATOM 2164 N N . VAL A 1 271 ? -24.432 11.810 -10.608 1.00 79.44 271 VAL A N 1
ATOM 2165 C CA . VAL A 1 271 ? -24.898 12.503 -11.820 1.00 79.44 271 VAL A CA 1
ATOM 2166 C C . VAL A 1 271 ? -26.356 12.156 -12.124 1.00 79.44 271 VAL A C 1
ATOM 2168 O O . VAL A 1 271 ? -27.105 13.035 -12.530 1.00 79.44 271 VAL A O 1
ATOM 2171 N N . PHE A 1 272 ? -26.774 10.910 -11.880 1.00 72.94 272 PHE A N 1
ATOM 2172 C CA . PHE A 1 272 ? -28.141 10.441 -12.140 1.00 72.94 272 PHE A CA 1
ATOM 2173 C C . PHE A 1 272 ? -29.136 10.812 -11.036 1.00 72.94 272 PHE A C 1
ATOM 2175 O O . PHE A 1 272 ? -30.339 10.812 -11.275 1.00 72.94 272 PHE A O 1
ATOM 2182 N N . ASN A 1 273 ? -28.635 11.153 -9.848 1.00 67.94 273 ASN A N 1
ATOM 2183 C CA . ASN A 1 273 ? -29.445 11.542 -8.691 1.00 67.94 273 ASN A CA 1
ATOM 2184 C C . ASN A 1 273 ? -29.539 13.069 -8.515 1.00 67.94 273 ASN A C 1
ATOM 2186 O O . ASN A 1 273 ? -30.017 13.547 -7.490 1.00 67.94 273 ASN A O 1
ATOM 2190 N N . THR A 1 274 ? -29.040 13.840 -9.482 1.00 75.38 274 THR A N 1
ATOM 2191 C CA . THR A 1 274 ? -29.022 15.309 -9.469 1.00 75.38 274 THR A CA 1
ATOM 2192 C C . THR A 1 274 ? -29.443 15.857 -10.832 1.00 75.38 274 THR A C 1
ATOM 2194 O O . THR A 1 274 ? -29.501 15.126 -11.819 1.00 75.38 274 THR A O 1
ATOM 2197 N N . ASP A 1 275 ? -29.657 17.171 -10.926 1.00 80.00 275 ASP A N 1
ATOM 2198 C CA . ASP A 1 275 ? -29.969 17.846 -12.195 1.00 80.00 275 ASP A CA 1
ATOM 2199 C C . ASP A 1 275 ? -28.767 17.949 -13.156 1.00 80.00 275 ASP A C 1
ATOM 2201 O O . ASP A 1 275 ? -28.859 18.587 -14.207 1.00 80.00 275 ASP A O 1
ATOM 2205 N N . LEU A 1 276 ? -27.627 17.316 -12.840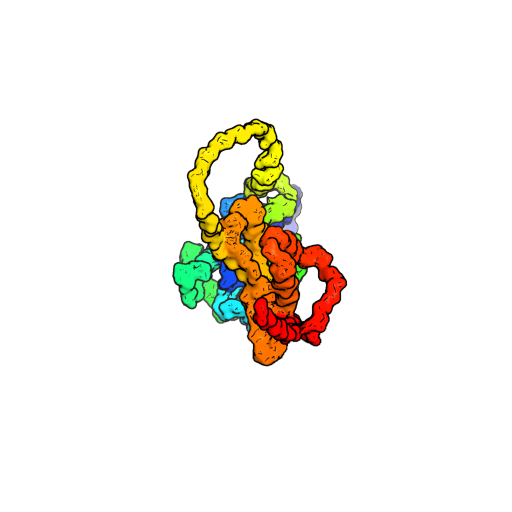 1.00 81.06 276 LEU A N 1
ATOM 2206 C CA . LEU A 1 276 ? -26.422 17.371 -13.671 1.00 81.06 276 LEU A CA 1
ATOM 2207 C C . LEU A 1 276 ? -26.655 16.806 -15.079 1.00 81.06 276 LEU A C 1
ATOM 2209 O O . LEU A 1 276 ? -26.122 17.358 -16.043 1.00 81.06 276 LEU A O 1
ATOM 2213 N N . LEU A 1 277 ? -27.511 15.791 -15.246 1.00 77.62 277 LEU A N 1
ATOM 2214 C CA . LEU A 1 277 ? -27.899 15.276 -16.573 1.00 77.62 277 LEU A CA 1
ATOM 2215 C C . LEU A 1 277 ? -28.552 16.334 -17.479 1.00 77.62 277 LEU A C 1
ATOM 2217 O O . LEU A 1 277 ? -28.465 16.251 -18.711 1.00 77.62 277 LEU A O 1
ATOM 2221 N N . ASN A 1 278 ? -29.167 17.369 -16.899 1.00 81.75 278 ASN A N 1
ATOM 2222 C CA . ASN A 1 278 ? -29.780 18.452 -17.668 1.00 81.75 278 ASN A CA 1
ATOM 2223 C C . ASN A 1 278 ? -28.734 19.364 -18.312 1.00 81.75 278 ASN A C 1
ATOM 2225 O O . ASN A 1 278 ? -29.033 20.020 -19.309 1.00 81.75 278 ASN A O 1
ATOM 2229 N N . ILE A 1 279 ? -27.502 19.365 -17.797 1.00 86.12 279 ILE A N 1
ATOM 2230 C CA . ILE A 1 279 ? -26.431 20.256 -18.248 1.00 86.12 279 ILE A CA 1
ATOM 2231 C C . ILE A 1 279 ? -25.225 19.525 -18.841 1.00 86.12 279 ILE A C 1
ATOM 2233 O O . ILE A 1 279 ? -24.328 20.196 -19.347 1.00 86.12 279 ILE A O 1
ATOM 2237 N N . ILE A 1 280 ? -25.196 18.187 -18.839 1.00 85.88 280 ILE A N 1
ATOM 2238 C CA . ILE A 1 280 ? -24.108 17.406 -19.444 1.00 85.88 280 ILE A CA 1
ATOM 2239 C C . ILE A 1 280 ? -24.572 16.480 -20.574 1.00 85.88 280 ILE A C 1
ATOM 2241 O O . ILE A 1 280 ? -25.686 15.959 -20.573 1.00 85.88 280 ILE A O 1
ATOM 2245 N N . ASN A 1 281 ? -23.664 16.234 -21.514 1.00 85.00 281 ASN A N 1
ATOM 2246 C CA . ASN A 1 281 ? -23.706 15.134 -22.468 1.00 85.00 281 ASN A CA 1
ATOM 2247 C C . ASN A 1 281 ? -22.740 14.052 -21.971 1.00 85.00 281 ASN A C 1
ATOM 2249 O O . ASN A 1 281 ? -21.532 14.164 -22.196 1.00 85.00 281 ASN A O 1
ATOM 2253 N N . LEU A 1 282 ? -23.262 13.044 -21.268 1.00 83.81 282 LEU A N 1
ATOM 2254 C CA . LEU A 1 282 ? -22.464 11.938 -20.740 1.00 83.81 282 LEU A CA 1
ATOM 2255 C C . LEU A 1 282 ? -22.203 10.886 -21.828 1.00 83.81 282 LEU A C 1
ATOM 2257 O O . LEU A 1 282 ? -23.140 10.364 -22.426 1.00 83.81 282 LEU A O 1
ATOM 2261 N N . ARG A 1 283 ? -20.932 10.543 -22.049 1.00 86.81 283 ARG A N 1
ATOM 2262 C CA . ARG A 1 283 ? -20.485 9.460 -22.932 1.00 86.81 283 ARG A CA 1
ATOM 2263 C C . ARG A 1 283 ? -19.665 8.456 -22.131 1.00 86.81 283 ARG A C 1
ATOM 2265 O O . ARG A 1 283 ? -18.693 8.830 -21.485 1.00 86.81 283 ARG A O 1
ATOM 2272 N N . LEU A 1 284 ? -20.036 7.185 -22.200 1.00 84.81 284 LEU A N 1
ATOM 2273 C CA . LEU A 1 284 ? -19.338 6.094 -21.523 1.00 84.81 284 LEU A CA 1
ATOM 2274 C C . LEU A 1 284 ? -18.568 5.269 -22.555 1.00 84.81 284 LEU A C 1
ATOM 2276 O O . LEU A 1 284 ? -19.094 4.980 -23.627 1.00 84.81 284 LEU A O 1
ATOM 2280 N N . VAL A 1 285 ? -17.316 4.929 -22.250 1.00 90.25 285 VAL A N 1
ATOM 2281 C CA . VAL A 1 285 ? -16.419 4.194 -23.151 1.00 90.25 285 VAL A CA 1
ATOM 2282 C C . VAL A 1 285 ? -15.714 3.070 -22.375 1.00 90.25 285 VAL A C 1
ATOM 2284 O O . VAL A 1 285 ? -14.671 3.318 -21.765 1.00 90.25 285 VAL A O 1
ATOM 2287 N N . PRO A 1 286 ? -16.277 1.848 -22.371 1.00 87.81 286 PRO A N 1
ATOM 2288 C CA . PRO A 1 286 ? -15.690 0.674 -21.728 1.00 87.81 286 PRO A CA 1
ATOM 2289 C C . PRO A 1 286 ? -14.596 0.080 -22.625 1.00 87.81 286 PRO A C 1
ATOM 2291 O O . PRO A 1 286 ? -14.819 -0.873 -23.365 1.00 87.81 286 PRO A O 1
ATOM 2294 N N . TRP A 1 287 ? -13.433 0.720 -22.626 1.00 87.62 287 TRP A N 1
ATOM 2295 C CA . TRP A 1 287 ? -12.259 0.303 -23.401 1.00 87.62 287 TRP A CA 1
ATOM 2296 C C . TRP A 1 287 ? -10.997 0.439 -22.557 1.00 87.62 287 TRP A C 1
ATOM 2298 O O . TRP A 1 287 ? -10.192 -0.483 -22.506 1.00 87.62 287 TRP A O 1
ATOM 2308 N N . GLY A 1 288 ? -10.847 1.586 -21.881 1.00 85.31 288 GLY A N 1
ATOM 2309 C CA . GLY A 1 288 ? -9.721 1.854 -20.990 1.00 85.31 288 GLY A CA 1
ATOM 2310 C C . GLY A 1 288 ? -8.374 1.629 -21.667 1.00 85.31 288 GLY A C 1
ATOM 2311 O O . GLY A 1 288 ? -8.113 2.225 -22.713 1.00 85.31 288 GLY A O 1
ATOM 2312 N N . ASN A 1 289 ? -7.554 0.755 -21.082 1.00 85.00 289 ASN A N 1
ATOM 2313 C CA . ASN A 1 289 ? -6.234 0.382 -21.588 1.00 85.00 289 ASN A CA 1
ATOM 2314 C C . ASN A 1 289 ? -6.223 -0.849 -22.513 1.00 85.00 289 ASN A C 1
ATOM 2316 O O . ASN A 1 289 ? -5.152 -1.401 -22.779 1.00 85.00 289 ASN A O 1
ATOM 2320 N N . ALA A 1 290 ? -7.375 -1.289 -23.030 1.00 86.62 290 ALA A N 1
ATOM 2321 C CA . ALA A 1 290 ? -7.411 -2.400 -23.971 1.00 86.62 290 ALA A CA 1
ATOM 2322 C C . ALA A 1 290 ? -6.620 -2.082 -25.255 1.00 86.62 290 ALA A C 1
ATOM 2324 O O . ALA A 1 290 ? -6.661 -0.971 -25.797 1.00 86.62 290 ALA A O 1
ATOM 2325 N N . GLN A 1 291 ? -5.894 -3.073 -25.764 1.00 85.12 291 GLN A N 1
ATOM 2326 C CA . GLN A 1 291 ? -5.080 -2.960 -26.970 1.00 85.12 291 GLN A CA 1
ATOM 2327 C C . GLN A 1 291 ? -5.636 -3.836 -28.083 1.00 85.12 291 GLN A C 1
ATOM 2329 O O . GLN A 1 291 ? -6.067 -4.962 -27.852 1.00 85.12 291 GLN A O 1
ATOM 2334 N N . TYR A 1 292 ? -5.588 -3.319 -29.308 1.00 85.06 292 TYR A N 1
ATOM 2335 C CA . TYR A 1 292 ? -6.003 -4.044 -30.501 1.00 85.06 292 TYR A CA 1
ATOM 2336 C C . TYR A 1 292 ? -4.784 -4.467 -31.322 1.00 85.06 292 TYR A C 1
ATOM 2338 O O . TYR A 1 292 ? -4.040 -3.620 -31.822 1.00 85.06 292 TYR A O 1
ATOM 2346 N N . VAL A 1 293 ? -4.600 -5.775 -31.494 1.00 81.44 293 VAL A N 1
ATOM 2347 C CA . VAL A 1 293 ? -3.455 -6.357 -32.204 1.00 81.44 293 VAL A CA 1
ATOM 2348 C C . VAL A 1 293 ? -3.872 -6.825 -33.602 1.00 81.44 293 VAL A C 1
ATOM 2350 O O . VAL A 1 293 ? -4.748 -7.678 -33.767 1.00 81.44 293 VAL A O 1
ATOM 2353 N N . LYS A 1 294 ? -3.214 -6.274 -34.632 1.00 76.88 294 LYS A N 1
ATOM 2354 C CA . LYS A 1 294 ? -3.346 -6.682 -36.045 1.00 76.88 294 LYS A CA 1
ATOM 2355 C C . LYS A 1 294 ? -2.216 -7.658 -36.427 1.00 76.88 294 LYS A C 1
ATOM 2357 O O . LYS A 1 294 ? -1.109 -7.476 -35.928 1.00 76.88 294 LYS A O 1
ATOM 2362 N N . PRO A 1 295 ? -2.444 -8.651 -37.316 1.00 67.38 295 PRO A N 1
ATOM 2363 C CA . PRO A 1 295 ? -3.644 -8.881 -38.136 1.00 67.38 295 PRO A CA 1
ATOM 2364 C C . PRO A 1 295 ? -4.726 -9.753 -37.474 1.00 67.38 295 PRO A C 1
ATOM 2366 O O . PRO A 1 295 ? -5.824 -9.849 -38.011 1.00 67.38 295 PRO A O 1
ATOM 2369 N N . ASN A 1 296 ? -4.452 -10.341 -36.307 1.00 71.19 296 ASN A N 1
ATOM 2370 C CA . ASN A 1 296 ? -5.295 -11.372 -35.683 1.00 71.19 296 ASN A CA 1
ATOM 2371 C C . ASN A 1 296 ? -6.628 -10.871 -35.092 1.00 71.19 296 ASN A C 1
ATOM 2373 O O . ASN A 1 296 ? -7.367 -11.668 -34.524 1.00 71.19 296 ASN A O 1
ATOM 2377 N N . LYS A 1 297 ? -6.948 -9.574 -35.220 1.00 78.00 297 LYS A N 1
ATOM 2378 C CA . LYS A 1 297 ? -8.153 -8.930 -34.659 1.00 78.00 297 LYS A CA 1
ATOM 2379 C C . LYS A 1 297 ? -8.364 -9.254 -33.170 1.00 78.00 297 LYS A C 1
ATOM 2381 O O . LYS A 1 297 ? -9.482 -9.493 -32.713 1.00 78.00 297 LYS A O 1
ATOM 2386 N N . THR A 1 298 ? -7.269 -9.297 -32.419 1.00 78.94 298 THR A N 1
ATOM 2387 C CA . THR A 1 298 ? -7.275 -9.701 -31.013 1.00 78.94 298 THR A CA 1
ATOM 2388 C C . THR A 1 298 ? -7.320 -8.472 -30.116 1.00 78.94 298 THR A C 1
ATOM 2390 O O . THR A 1 298 ? -6.531 -7.543 -30.304 1.00 78.94 298 THR A O 1
ATOM 2393 N N . ILE A 1 299 ? -8.226 -8.479 -29.140 1.00 83.06 299 ILE A N 1
ATOM 2394 C CA . ILE A 1 299 ? -8.277 -7.490 -28.064 1.00 83.06 299 ILE A CA 1
ATOM 2395 C C . ILE A 1 299 ? -7.564 -8.078 -26.846 1.00 83.06 299 ILE A C 1
ATOM 2397 O O . ILE A 1 299 ? -7.863 -9.196 -26.419 1.00 83.06 299 ILE A O 1
ATOM 2401 N N . ILE A 1 300 ? -6.618 -7.317 -26.304 1.00 79.94 300 ILE A N 1
ATOM 2402 C CA . ILE A 1 300 ? -5.885 -7.631 -25.077 1.00 79.94 300 ILE A CA 1
ATOM 2403 C C . ILE A 1 300 ? -6.309 -6.617 -24.020 1.00 79.94 300 ILE A C 1
ATOM 2405 O O . ILE A 1 300 ? -6.142 -5.417 -24.229 1.00 79.94 300 ILE A O 1
ATOM 2409 N N . CYS A 1 301 ? -6.848 -7.091 -22.899 1.00 82.81 301 CYS A N 1
ATOM 2410 C CA . CYS A 1 301 ? -7.248 -6.252 -21.767 1.00 82.81 301 CYS A CA 1
ATOM 2411 C C . CYS A 1 301 ? -6.310 -6.470 -20.581 1.00 82.81 301 CYS A C 1
ATOM 2413 O O . CYS A 1 301 ? -5.731 -7.549 -20.435 1.00 82.81 301 CYS A O 1
ATOM 2415 N N . GLN A 1 302 ? -6.154 -5.455 -19.730 1.00 77.44 302 GLN A N 1
ATOM 2416 C CA . GLN A 1 302 ? -5.139 -5.479 -18.676 1.00 77.44 302 GLN A CA 1
ATOM 2417 C C . GLN A 1 302 ? -5.457 -6.476 -17.548 1.00 77.44 302 GLN A C 1
ATOM 2419 O O . GLN A 1 302 ? -4.538 -7.060 -16.985 1.00 77.44 302 GLN A O 1
ATOM 2424 N N . HIS A 1 303 ? -6.739 -6.740 -17.269 1.00 74.75 303 HIS A N 1
ATOM 2425 C CA . HIS A 1 303 ? -7.190 -7.756 -16.308 1.00 74.75 303 HIS A CA 1
ATOM 2426 C C . HIS A 1 303 ? -7.690 -9.038 -17.003 1.00 74.75 303 HIS A C 1
ATOM 2428 O O . HIS A 1 303 ? -8.511 -9.778 -16.458 1.00 74.75 303 HIS A O 1
ATOM 2434 N N . GLY A 1 304 ? -7.205 -9.310 -18.220 1.00 75.12 304 GLY A N 1
ATOM 2435 C CA . GLY A 1 304 ? -7.486 -10.543 -18.953 1.00 75.12 304 GLY A CA 1
ATOM 2436 C C . GLY A 1 304 ? -8.867 -10.601 -19.614 1.00 75.12 304 GLY A C 1
ATOM 2437 O O . GLY A 1 304 ? -9.536 -9.593 -19.838 1.00 75.12 304 GLY A O 1
ATOM 2438 N N . GLU A 1 305 ? -9.279 -11.813 -19.983 1.00 75.81 305 GLU A N 1
ATOM 2439 C CA . GLU A 1 305 ? -10.436 -12.043 -20.858 1.00 75.81 305 GLU A CA 1
ATOM 2440 C C . GLU A 1 305 ? -11.773 -11.594 -20.254 1.00 75.81 305 GLU A C 1
ATOM 2442 O O . GLU A 1 305 ? -12.582 -10.993 -20.959 1.00 75.81 305 GLU A O 1
ATOM 2447 N N . ASP A 1 306 ? -12.002 -11.834 -18.960 1.00 75.56 306 ASP A N 1
ATOM 2448 C CA . ASP A 1 306 ? -13.257 -11.439 -18.310 1.00 75.56 306 ASP A CA 1
ATOM 2449 C C . ASP A 1 306 ? -13.444 -9.905 -18.358 1.00 75.56 306 ASP A C 1
ATOM 2451 O O . ASP A 1 306 ? -14.575 -9.427 -18.463 1.00 75.56 306 ASP A O 1
ATOM 2455 N N . GLU A 1 307 ? -12.357 -9.118 -18.360 1.00 82.56 307 GLU A N 1
ATOM 2456 C CA . GLU A 1 307 ? -12.437 -7.671 -18.586 1.00 82.56 307 GLU A CA 1
ATOM 2457 C C . GLU A 1 307 ? -12.875 -7.355 -20.016 1.00 82.56 307 GLU A C 1
ATOM 2459 O O . GLU A 1 307 ? -13.795 -6.563 -20.200 1.00 82.56 307 GLU A O 1
ATOM 2464 N N . CYS A 1 308 ? -12.264 -7.983 -21.027 1.00 82.50 308 CYS A N 1
ATOM 2465 C CA . CYS A 1 308 ? -12.646 -7.792 -22.431 1.00 82.50 308 CYS A CA 1
ATOM 2466 C C . CYS A 1 308 ? -14.109 -8.179 -22.686 1.00 82.50 308 CYS A C 1
ATOM 2468 O O . CYS A 1 308 ? -14.845 -7.460 -23.373 1.00 82.50 308 CYS A O 1
ATOM 2470 N N . TYR A 1 309 ? -14.545 -9.290 -22.095 1.00 79.62 309 TYR A N 1
ATOM 2471 C CA . TYR A 1 309 ? -15.925 -9.743 -22.146 1.00 79.62 309 TYR A CA 1
ATOM 2472 C C . TYR A 1 309 ? -16.862 -8.696 -21.530 1.00 79.62 309 TYR A C 1
ATOM 2474 O O . TYR A 1 309 ? -17.794 -8.235 -22.191 1.00 79.62 309 TYR A O 1
ATOM 2482 N N . LEU A 1 310 ? -16.589 -8.241 -20.304 1.00 77.69 310 LEU A N 1
ATOM 2483 C CA . LEU A 1 310 ? -17.422 -7.242 -19.629 1.00 77.69 310 LEU A CA 1
ATOM 2484 C C . LEU A 1 310 ? -17.396 -5.875 -20.326 1.00 77.69 310 LEU A C 1
ATOM 2486 O O . LEU A 1 310 ? -18.451 -5.259 -20.473 1.00 77.69 310 LEU A O 1
ATOM 2490 N N . ASN A 1 311 ? -16.242 -5.439 -20.840 1.00 84.25 311 ASN A N 1
ATOM 2491 C CA . ASN A 1 311 ? -16.121 -4.233 -21.660 1.00 84.25 311 ASN A CA 1
ATOM 2492 C C . ASN A 1 311 ? -17.051 -4.316 -22.880 1.00 84.25 311 ASN A C 1
ATOM 2494 O O . ASN A 1 311 ? -17.756 -3.355 -23.200 1.00 84.25 311 ASN A O 1
ATOM 2498 N N . THR A 1 312 ? -17.131 -5.495 -23.505 1.00 79.88 312 THR A N 1
ATOM 2499 C CA . THR A 1 312 ? -18.052 -5.744 -24.618 1.00 79.88 312 THR A CA 1
ATOM 2500 C C . THR A 1 312 ? -19.514 -5.684 -24.182 1.00 79.88 312 THR A C 1
ATOM 2502 O O . THR A 1 312 ? -20.308 -4.995 -24.821 1.00 79.88 312 THR A O 1
ATOM 2505 N N . ILE A 1 313 ? -19.886 -6.337 -23.075 1.00 77.19 313 ILE A N 1
ATOM 2506 C CA . ILE A 1 313 ? -21.258 -6.272 -22.544 1.00 77.19 313 ILE A CA 1
ATOM 2507 C C . ILE A 1 313 ? -21.655 -4.821 -22.242 1.00 77.19 313 ILE A C 1
ATOM 2509 O O . ILE A 1 313 ? -22.754 -4.388 -22.598 1.00 77.19 313 ILE A O 1
ATOM 2513 N N . HIS A 1 314 ? -20.755 -4.041 -21.641 1.00 80.25 314 HIS A N 1
ATOM 2514 C CA . HIS A 1 314 ? -20.982 -2.627 -21.364 1.00 80.25 314 HIS A CA 1
ATOM 2515 C C . HIS A 1 314 ? -21.154 -1.819 -22.659 1.00 80.25 314 HIS A C 1
ATOM 2517 O O . HIS A 1 314 ? -22.058 -0.988 -22.741 1.00 80.25 314 HIS A O 1
ATOM 2523 N N . ALA A 1 315 ? -20.343 -2.078 -23.692 1.00 82.94 315 ALA A N 1
ATOM 2524 C CA . ALA A 1 315 ? -20.478 -1.432 -24.998 1.00 82.94 315 ALA A CA 1
ATOM 2525 C C . ALA A 1 315 ? -21.824 -1.764 -25.666 1.00 82.94 315 ALA A C 1
ATOM 2527 O O . ALA A 1 315 ? -22.487 -0.872 -26.200 1.00 82.94 315 ALA A O 1
ATOM 2528 N N . CYS A 1 316 ? -22.271 -3.022 -25.582 1.00 73.81 316 CYS A N 1
ATOM 2529 C CA . CYS A 1 316 ? -23.589 -3.442 -26.053 1.00 73.81 316 CYS A CA 1
ATOM 2530 C C . CYS A 1 316 ? -24.711 -2.714 -25.307 1.00 73.81 316 CYS A C 1
ATOM 2532 O O . CYS A 1 316 ? -25.611 -2.177 -25.949 1.00 73.81 316 CYS A O 1
ATOM 2534 N N . ALA A 1 317 ? -24.642 -2.633 -23.976 1.00 71.69 317 ALA A N 1
ATOM 2535 C CA . ALA A 1 317 ? -25.636 -1.918 -23.179 1.00 71.69 317 ALA A CA 1
ATOM 2536 C C . ALA A 1 317 ? -25.714 -0.428 -23.562 1.00 71.69 317 ALA A C 1
ATOM 2538 O O . ALA A 1 317 ? -26.804 0.109 -23.749 1.00 71.69 317 ALA A O 1
ATOM 2539 N N . ILE A 1 318 ? -24.567 0.229 -23.756 1.00 75.12 318 ILE A N 1
ATOM 2540 C CA . ILE A 1 318 ? -24.505 1.632 -24.198 1.00 75.12 318 ILE A CA 1
ATOM 2541 C C . ILE A 1 318 ? -25.127 1.813 -25.593 1.00 75.12 318 ILE A C 1
ATOM 2543 O O . ILE A 1 318 ? -25.781 2.820 -25.843 1.00 75.12 318 ILE A O 1
ATOM 2547 N N . SER A 1 319 ? -24.938 0.847 -26.496 1.00 73.25 319 SER A N 1
ATOM 2548 C CA . SER A 1 319 ? -25.491 0.886 -27.856 1.00 73.25 319 SER A CA 1
ATOM 2549 C C . SER A 1 319 ? -27.010 0.664 -27.892 1.00 73.25 319 SER A C 1
ATOM 2551 O O . SER A 1 319 ? -27.718 1.315 -28.657 1.00 73.25 319 SER A O 1
ATOM 2553 N N . ILE A 1 320 ? -27.523 -0.244 -27.054 1.00 71.25 320 ILE A N 1
ATOM 2554 C CA . ILE A 1 320 ? -28.942 -0.632 -27.028 1.00 71.25 320 ILE A CA 1
ATOM 2555 C C . ILE A 1 320 ? -29.815 0.425 -26.336 1.00 71.25 320 ILE A C 1
ATOM 2557 O O . ILE A 1 320 ? -30.948 0.647 -26.762 1.00 71.25 320 ILE A O 1
ATOM 2561 N N . TRP A 1 321 ? -29.311 1.085 -25.286 1.00 66.19 321 TRP A N 1
ATOM 2562 C CA . TRP A 1 321 ? -30.072 2.065 -24.505 1.00 66.19 321 TRP A CA 1
ATOM 2563 C C . TRP A 1 321 ? -29.554 3.498 -24.715 1.00 66.19 321 TRP A C 1
ATOM 2565 O O . TRP A 1 321 ? -28.641 3.928 -24.010 1.00 66.19 321 TRP A O 1
ATOM 2575 N N . PRO A 1 322 ? -30.158 4.274 -25.637 1.00 55.06 322 PRO A N 1
ATOM 2576 C CA . PRO A 1 322 ? -29.744 5.651 -25.918 1.00 55.06 322 PRO A CA 1
ATOM 2577 C C . PRO A 1 322 ? -30.100 6.660 -24.809 1.00 55.06 322 PRO A C 1
ATOM 2579 O O . PRO A 1 322 ? -29.594 7.781 -24.833 1.00 55.06 322 PRO A O 1
ATOM 2582 N N . ASP A 1 323 ? -30.947 6.292 -23.839 1.00 60.50 323 ASP A N 1
ATOM 2583 C CA . ASP A 1 323 ? -31.195 7.103 -22.640 1.00 60.50 323 ASP A CA 1
ATOM 2584 C C . ASP A 1 323 ? -30.113 6.820 -21.578 1.00 60.50 323 ASP A C 1
ATOM 2586 O O . ASP A 1 323 ? -30.061 5.699 -21.067 1.00 60.50 323 ASP A O 1
ATOM 2590 N N . PRO A 1 324 ? -29.273 7.804 -21.193 1.00 55.28 324 PRO A N 1
ATOM 2591 C CA . PRO A 1 324 ? -28.185 7.616 -20.233 1.00 55.28 324 PRO A CA 1
ATOM 2592 C C . PRO A 1 324 ? -28.648 7.211 -18.824 1.00 55.28 324 PRO A C 1
ATOM 2594 O O . PRO A 1 324 ? -27.831 6.698 -18.059 1.00 55.28 324 PRO A O 1
ATOM 2597 N N . ALA A 1 325 ? -29.927 7.377 -18.468 1.00 53.81 325 ALA A N 1
ATOM 2598 C CA . ALA A 1 325 ? -30.453 6.965 -17.165 1.00 53.81 325 ALA A CA 1
ATOM 2599 C C . ALA A 1 325 ? -30.508 5.435 -16.971 1.00 53.81 325 ALA A C 1
ATOM 2601 O O . ALA A 1 325 ? -30.464 4.961 -15.836 1.00 53.81 325 ALA A O 1
ATOM 2602 N N . PHE A 1 326 ? -30.579 4.654 -18.054 1.00 49.47 326 PHE A N 1
ATOM 2603 C CA . PHE A 1 326 ? -30.688 3.190 -17.999 1.00 49.47 326 PHE A CA 1
ATOM 2604 C C . PHE A 1 326 ? -29.326 2.457 -17.916 1.00 49.47 326 PHE A C 1
ATOM 2606 O O . PHE A 1 326 ? -29.192 1.540 -17.097 1.00 49.47 326 PHE A O 1
ATOM 2613 N N . PRO A 1 327 ? -28.274 2.878 -18.652 1.00 51.38 327 PRO A N 1
ATOM 2614 C CA . PRO A 1 327 ? -26.925 2.330 -18.545 1.00 51.38 327 PRO A CA 1
ATOM 2615 C C . PRO A 1 327 ? -26.337 2.388 -17.135 1.00 51.38 327 PRO A C 1
ATOM 2617 O O . PRO A 1 327 ? -25.577 1.501 -16.777 1.00 51.38 327 PRO A O 1
ATOM 2620 N N . SER A 1 328 ? -26.696 3.367 -16.297 1.00 48.53 328 SER A N 1
ATOM 2621 C CA . SER A 1 328 ? -26.157 3.481 -14.931 1.00 48.53 328 SER A CA 1
ATOM 2622 C C . SER A 1 328 ? -26.594 2.345 -14.003 1.00 48.53 328 SER A C 1
ATOM 2624 O O . SER A 1 328 ? -25.782 1.870 -13.212 1.00 48.53 328 SER A O 1
ATOM 2626 N N . ARG A 1 329 ? -27.836 1.857 -14.144 1.00 49.34 329 ARG A N 1
ATOM 2627 C CA . ARG A 1 329 ? -28.364 0.705 -13.391 1.00 49.34 329 ARG A CA 1
ATOM 2628 C C . ARG A 1 329 ? -27.763 -0.615 -13.864 1.00 49.34 329 ARG A C 1
ATOM 2630 O O . ARG A 1 329 ? -27.562 -1.519 -13.061 1.00 49.34 329 ARG A O 1
ATOM 2637 N N . ILE A 1 330 ? -27.457 -0.727 -15.154 1.00 51.84 330 ILE A N 1
ATOM 2638 C CA . ILE A 1 330 ? -26.830 -1.921 -15.731 1.00 51.84 330 ILE A CA 1
ATOM 2639 C C . ILE A 1 330 ? -25.332 -1.942 -15.426 1.00 51.84 330 ILE A C 1
ATOM 2641 O O . ILE A 1 330 ? -24.831 -2.964 -14.985 1.00 51.84 330 ILE A O 1
ATOM 2645 N N . ILE A 1 331 ? -24.626 -0.820 -15.567 1.00 52.16 331 ILE A N 1
ATOM 2646 C CA . ILE A 1 331 ? -23.190 -0.723 -15.284 1.00 52.16 331 ILE A CA 1
ATOM 2647 C C . ILE A 1 331 ? -22.933 -0.894 -13.782 1.00 52.16 331 ILE A C 1
ATOM 2649 O O . ILE A 1 331 ? -22.023 -1.632 -13.422 1.00 52.16 331 ILE A O 1
ATOM 2653 N N . SER A 1 332 ? -23.762 -0.336 -12.889 1.00 46.16 332 SER A N 1
ATOM 2654 C CA . SER A 1 332 ? -23.637 -0.623 -11.451 1.00 46.16 332 SER A CA 1
ATOM 2655 C C . SER A 1 332 ? -23.862 -2.110 -11.143 1.00 46.16 332 SER A C 1
ATOM 2657 O O . SER A 1 332 ? -23.073 -2.703 -10.418 1.00 46.16 332 SER A O 1
ATOM 2659 N N . THR A 1 333 ? -24.852 -2.755 -11.767 1.00 46.81 333 THR A N 1
ATOM 2660 C CA . THR A 1 333 ? -25.140 -4.188 -11.564 1.00 46.81 333 THR A CA 1
ATOM 2661 C C . THR A 1 333 ? -24.068 -5.106 -12.176 1.00 46.81 333 THR A C 1
ATOM 2663 O O . THR A 1 333 ? -23.694 -6.110 -11.573 1.00 46.81 333 THR A O 1
ATOM 2666 N N . LEU A 1 334 ? -23.513 -4.757 -13.340 1.00 50.50 334 LEU A N 1
ATOM 2667 C CA . LEU A 1 334 ? -22.465 -5.525 -14.025 1.00 50.50 334 LEU A CA 1
ATOM 2668 C C . LEU A 1 334 ? -21.084 -5.336 -13.387 1.00 50.50 334 LEU A C 1
ATOM 2670 O O . LEU A 1 334 ? -20.283 -6.265 -13.357 1.00 50.50 334 LEU A O 1
ATOM 2674 N N . THR A 1 335 ? -20.820 -4.182 -12.770 1.00 48.53 335 THR A N 1
ATOM 2675 C CA . THR A 1 335 ? -19.623 -4.013 -11.934 1.00 48.53 335 THR A CA 1
ATOM 2676 C C . THR A 1 335 ? -19.689 -4.800 -10.621 1.00 48.53 335 THR A C 1
ATOM 2678 O O . THR A 1 335 ? -18.659 -4.941 -9.980 1.00 48.53 335 THR A O 1
ATOM 2681 N N . VAL A 1 336 ? -20.837 -5.365 -10.223 1.00 41.31 336 VAL A N 1
ATOM 2682 C CA . VAL A 1 336 ? -21.004 -6.236 -9.031 1.00 41.31 336 VAL A CA 1
ATOM 2683 C C . VAL A 1 336 ? -21.068 -7.733 -9.419 1.00 41.31 336 VAL A C 1
ATOM 2685 O O . VAL A 1 336 ? -21.127 -8.622 -8.571 1.00 41.31 336 VAL A O 1
ATOM 2688 N N . TRP A 1 337 ? -20.978 -8.057 -10.715 1.00 39.72 337 TRP A N 1
ATOM 2689 C CA . TRP A 1 337 ? -21.294 -9.376 -11.288 1.00 39.72 337 TRP A CA 1
ATOM 2690 C C . TRP A 1 337 ? -20.428 -10.545 -10.785 1.00 39.72 337 TRP A C 1
ATOM 2692 O O . TRP A 1 337 ? -20.856 -11.698 -10.845 1.00 39.72 337 TRP A O 1
ATOM 2702 N N . LYS A 1 338 ? -19.254 -10.283 -10.188 1.00 40.06 338 LYS A N 1
ATOM 2703 C CA . LYS A 1 338 ? -18.409 -11.342 -9.602 1.00 40.06 338 LYS A CA 1
ATOM 2704 C C . LYS A 1 338 ? -19.000 -11.973 -8.327 1.00 40.06 338 LYS A C 1
ATOM 2706 O O . LYS A 1 338 ? -18.488 -12.992 -7.870 1.00 40.06 338 LYS A O 1
ATOM 2711 N N . GLN A 1 339 ? -20.078 -11.418 -7.764 1.00 37.66 339 GLN A N 1
ATOM 2712 C CA . GLN A 1 339 ? -20.751 -11.966 -6.576 1.00 37.66 339 GLN A CA 1
ATOM 2713 C C . GLN A 1 339 ? -21.860 -12.995 -6.863 1.00 37.66 339 GLN A C 1
ATOM 2715 O O . GLN A 1 339 ? -22.248 -13.696 -5.933 1.00 37.66 339 GLN A O 1
ATOM 2720 N N . CYS A 1 340 ? -22.324 -13.166 -8.110 1.00 34.16 340 CYS A N 1
ATOM 2721 C CA . CYS A 1 340 ? -23.460 -14.058 -8.420 1.00 34.16 340 CYS A CA 1
ATOM 2722 C C . CYS A 1 340 ? -23.114 -15.332 -9.217 1.00 34.16 340 CYS A C 1
ATOM 2724 O O . CYS A 1 340 ? -24.009 -16.121 -9.510 1.00 34.16 340 CYS A O 1
ATOM 2726 N N . GLY A 1 341 ? -21.837 -15.569 -9.546 1.00 34.78 341 GLY A N 1
ATOM 2727 C CA . GLY A 1 341 ? -21.438 -16.638 -10.472 1.00 34.78 341 GLY A CA 1
ATOM 2728 C C . GLY A 1 341 ? -21.828 -16.314 -11.922 1.00 34.78 341 GLY A C 1
ATOM 2729 O O . GLY A 1 341 ? -22.788 -15.584 -12.164 1.00 34.78 341 GLY A O 1
ATOM 2730 N N . LYS A 1 342 ? -21.062 -16.817 -12.906 1.00 36.66 342 LYS A N 1
ATOM 2731 C CA . LYS A 1 342 ? -21.408 -16.658 -14.330 1.00 36.66 342 LYS A CA 1
ATOM 2732 C C . LYS A 1 342 ? -22.824 -17.229 -14.538 1.00 36.66 342 LYS A C 1
ATOM 2734 O O . LYS A 1 342 ? -22.994 -18.431 -14.325 1.00 36.66 342 LYS A O 1
ATOM 2739 N N . PRO A 1 343 ? -23.845 -16.450 -14.941 1.00 35.28 343 PRO A N 1
ATOM 2740 C CA . PRO A 1 343 ? -25.029 -17.066 -15.515 1.00 35.28 343 PRO A CA 1
ATOM 2741 C C . PRO A 1 343 ? -24.581 -17.835 -16.759 1.00 35.28 343 PRO A C 1
ATOM 2743 O O . PRO A 1 343 ? -23.658 -17.408 -17.455 1.00 35.28 343 PRO A O 1
ATOM 2746 N N . ALA A 1 344 ? -25.230 -18.964 -17.031 1.00 39.59 344 ALA A N 1
ATOM 2747 C CA . ALA A 1 344 ? -25.059 -19.731 -18.260 1.00 39.59 344 ALA A CA 1
ATOM 2748 C C . ALA A 1 344 ? -25.620 -18.942 -19.460 1.00 39.59 344 ALA A C 1
ATOM 2750 O O . ALA A 1 344 ? -26.619 -19.322 -20.066 1.00 39.59 344 ALA A O 1
ATOM 2751 N N . LEU A 1 345 ? -25.026 -17.788 -19.758 1.00 41.59 345 LEU A N 1
ATOM 2752 C CA . LEU A 1 345 ? -25.204 -17.101 -21.022 1.00 41.59 345 LEU A CA 1
ATOM 2753 C C . LEU A 1 345 ? -24.255 -17.786 -22.011 1.00 41.59 345 LEU A C 1
ATOM 2755 O O . LEU A 1 345 ? -23.069 -17.903 -21.702 1.00 41.59 345 LEU A O 1
ATOM 2759 N N . PRO A 1 346 ? -24.754 -18.294 -23.148 1.00 40.06 346 PRO A N 1
ATOM 2760 C CA . PRO A 1 346 ? -23.883 -18.864 -24.163 1.00 40.06 346 PRO A CA 1
ATOM 2761 C C . PRO A 1 346 ? -22.905 -17.794 -24.649 1.00 40.06 346 PRO A C 1
ATOM 2763 O O . PRO A 1 346 ? -23.294 -16.633 -24.818 1.00 40.06 346 PRO A O 1
ATOM 2766 N N . ASP A 1 347 ? -21.653 -18.192 -24.877 1.00 43.84 347 ASP A N 1
ATOM 2767 C CA . ASP A 1 347 ? -20.657 -17.320 -25.491 1.00 43.84 347 ASP A CA 1
ATOM 2768 C C . ASP A 1 347 ? -21.237 -16.731 -26.789 1.00 43.84 347 ASP A C 1
ATOM 2770 O O . ASP A 1 347 ? -21.818 -17.466 -27.599 1.00 43.84 347 ASP A O 1
ATOM 2774 N N . PRO A 1 348 ? -21.136 -15.407 -27.002 1.00 49.25 348 PRO A N 1
ATOM 2775 C CA . PRO A 1 348 ? -21.542 -14.805 -28.258 1.00 49.25 348 PRO A CA 1
ATOM 2776 C C . PRO A 1 348 ? -20.892 -15.529 -29.445 1.00 49.25 348 PRO A C 1
ATOM 2778 O O . PRO A 1 348 ? -19.688 -15.771 -29.451 1.00 49.25 348 PRO A O 1
ATOM 2781 N N . VAL A 1 349 ? -21.690 -15.827 -30.477 1.00 44.25 349 VAL A N 1
ATOM 2782 C CA . VAL A 1 349 ? -21.339 -16.669 -31.648 1.00 44.25 349 VAL A CA 1
ATOM 2783 C C . VAL A 1 349 ? -20.060 -16.226 -32.390 1.00 44.25 349 VAL A C 1
ATOM 2785 O O . VAL A 1 349 ? -19.485 -16.987 -33.162 1.00 44.25 349 VAL A O 1
ATOM 2788 N N . TRP A 1 350 ? -19.589 -15.002 -32.158 1.00 45.75 350 TRP A N 1
ATOM 2789 C CA . TRP A 1 350 ? -18.411 -14.412 -32.794 1.00 45.75 350 TRP A CA 1
ATOM 2790 C C . TRP A 1 350 ? -17.091 -14.603 -32.015 1.00 45.75 350 TRP A C 1
ATOM 2792 O O . TRP A 1 350 ? -16.046 -14.159 -32.494 1.00 45.75 350 TRP A O 1
ATOM 2802 N N . ILE A 1 351 ? -17.097 -15.268 -30.851 1.00 50.03 351 ILE A N 1
ATOM 2803 C CA . ILE A 1 351 ? -15.878 -15.628 -30.103 1.00 50.03 351 ILE A CA 1
ATOM 2804 C C . ILE A 1 351 ? -15.339 -16.949 -30.650 1.00 50.03 351 ILE A C 1
ATOM 2806 O O . ILE A 1 351 ? -15.912 -18.008 -30.410 1.00 50.03 351 ILE A O 1
ATOM 2810 N N . ARG A 1 352 ? -14.232 -16.904 -31.401 1.00 46.19 352 ARG A N 1
ATOM 2811 C CA . ARG A 1 352 ? -13.679 -18.115 -32.039 1.00 46.19 352 ARG A CA 1
ATOM 2812 C C . ARG A 1 352 ? -12.532 -18.781 -31.284 1.00 46.19 352 ARG A C 1
ATOM 2814 O O . ARG A 1 352 ? -12.278 -19.944 -31.556 1.00 46.19 352 ARG A O 1
ATOM 2821 N N . ASN A 1 353 ? -11.837 -18.071 -30.392 1.00 48.47 353 ASN A N 1
ATOM 2822 C CA . ASN A 1 353 ? -10.740 -18.612 -29.579 1.00 48.47 353 ASN A CA 1
ATOM 2823 C C . ASN A 1 353 ? -10.431 -17.680 -28.400 1.00 48.47 353 ASN A C 1
ATOM 2825 O O . ASN A 1 353 ? -10.034 -16.527 -28.610 1.00 48.47 353 ASN A O 1
ATOM 2829 N N . SER A 1 354 ? -10.580 -18.205 -27.186 1.00 44.88 354 SER A N 1
ATOM 2830 C CA . SER A 1 354 ? -10.219 -17.556 -25.930 1.00 44.88 354 SER A CA 1
ATOM 2831 C C . SER A 1 354 ? -8.942 -18.153 -25.337 1.00 44.88 354 SER A C 1
ATOM 2833 O O . SER A 1 354 ? -8.698 -19.359 -25.383 1.00 44.88 354 SER A O 1
ATOM 2835 N N . SER A 1 355 ? -8.089 -17.291 -24.792 1.00 45.28 355 SER A N 1
ATOM 2836 C CA . SER A 1 355 ? -6.928 -17.675 -23.983 1.00 45.28 355 SER A CA 1
ATOM 2837 C C . SER A 1 355 ? -6.838 -16.731 -22.785 1.00 45.28 355 SER A C 1
ATOM 2839 O O . SER A 1 355 ? -7.455 -15.669 -22.802 1.00 45.28 355 SER A O 1
ATOM 2841 N N . ARG A 1 356 ? -6.046 -17.073 -21.757 1.00 41.12 356 ARG A N 1
ATOM 2842 C CA . ARG A 1 356 ? -6.018 -16.349 -20.464 1.00 41.12 356 ARG A CA 1
ATOM 2843 C C . ARG A 1 356 ? -5.827 -14.824 -20.556 1.00 41.12 356 ARG A C 1
ATOM 2845 O O . ARG A 1 356 ? -6.165 -14.131 -19.603 1.00 41.12 356 ARG A O 1
ATOM 2852 N N . THR A 1 357 ? -5.290 -14.301 -21.657 1.00 36.97 357 THR A N 1
ATOM 2853 C CA . THR A 1 357 ? -4.937 -12.882 -21.822 1.00 36.97 357 THR A CA 1
ATOM 2854 C C . THR A 1 357 ? -5.608 -12.192 -23.013 1.00 36.97 357 THR A C 1
ATOM 2856 O O . THR A 1 357 ? -5.385 -10.999 -23.212 1.00 36.97 357 THR A O 1
ATOM 2859 N N . ALA A 1 358 ? -6.402 -12.896 -23.828 1.00 44.62 358 ALA A N 1
ATOM 2860 C CA . ALA A 1 358 ? -6.791 -12.389 -25.143 1.00 44.62 358 ALA A CA 1
ATOM 2861 C C . ALA A 1 358 ? -8.131 -12.934 -25.655 1.00 44.62 358 ALA A C 1
ATOM 2863 O O . ALA A 1 358 ? -8.397 -14.135 -25.574 1.00 44.62 358 ALA A O 1
ATOM 2864 N N . MET A 1 359 ? -8.915 -12.045 -26.274 1.00 48.81 359 MET A N 1
ATOM 2865 C CA . MET A 1 359 ? -10.187 -12.345 -26.935 1.00 48.81 359 MET A CA 1
ATOM 2866 C C . MET A 1 359 ? -10.086 -12.021 -28.433 1.00 48.81 359 MET A C 1
ATOM 2868 O O . MET A 1 359 ? -9.693 -10.916 -28.810 1.00 48.81 359 MET A O 1
ATOM 2872 N N . THR A 1 360 ? -10.436 -12.970 -29.304 1.00 49.81 360 THR A N 1
ATOM 2873 C CA . THR A 1 360 ? -10.455 -12.753 -30.765 1.00 49.81 360 THR A CA 1
ATOM 2874 C C . THR A 1 360 ? -11.871 -12.434 -31.233 1.00 49.81 360 THR A C 1
ATOM 2876 O O . THR A 1 360 ? -12.792 -13.195 -30.935 1.00 49.81 360 THR A O 1
ATOM 2879 N N . VAL A 1 361 ? -12.044 -11.330 -31.969 1.00 52.22 361 VAL A N 1
ATOM 2880 C CA . VAL A 1 361 ? -13.360 -10.814 -32.385 1.00 52.22 361 VAL A CA 1
ATOM 2881 C C . VAL A 1 361 ? -13.497 -10.851 -33.906 1.00 52.22 361 VAL A C 1
ATOM 2883 O O . VAL A 1 361 ? -12.685 -10.263 -34.625 1.00 52.22 361 VAL A O 1
ATOM 2886 N N . ASP A 1 362 ? -14.553 -11.489 -34.414 1.00 46.28 362 ASP A N 1
ATOM 2887 C CA . ASP A 1 362 ? -14.912 -11.414 -35.833 1.00 46.28 362 ASP A CA 1
ATOM 2888 C C . ASP A 1 362 ? -15.717 -10.127 -36.091 1.00 46.28 362 ASP A C 1
ATOM 2890 O O . ASP A 1 362 ? -16.930 -10.065 -35.900 1.00 46.28 362 ASP A O 1
ATOM 2894 N N . MET A 1 363 ? -15.025 -9.042 -36.451 1.00 44.88 363 MET A N 1
ATOM 2895 C CA . MET A 1 363 ? -15.686 -7.805 -36.877 1.00 44.88 363 MET A CA 1
ATOM 2896 C C . MET A 1 363 ? -16.174 -7.962 -38.323 1.00 44.88 363 MET A C 1
ATOM 2898 O O . MET A 1 363 ? -15.365 -7.846 -39.249 1.00 44.88 363 MET A O 1
ATOM 2902 N N . GLU A 1 364 ? -17.472 -8.198 -38.520 1.00 43.22 364 GLU A N 1
ATOM 2903 C CA . GLU A 1 364 ? -18.136 -7.836 -39.776 1.00 43.22 364 GLU A CA 1
ATOM 2904 C C . GLU A 1 364 ? -18.252 -6.307 -39.825 1.00 43.22 364 GLU A C 1
ATOM 2906 O O . GLU A 1 364 ? -18.833 -5.675 -38.936 1.00 43.22 364 GLU A O 1
ATOM 2911 N N . GLU A 1 365 ? -17.660 -5.690 -40.849 1.00 36.62 365 GLU A N 1
ATOM 2912 C CA . GLU A 1 365 ? -17.863 -4.273 -41.131 1.00 36.62 365 GLU A CA 1
ATOM 2913 C C . GLU A 1 365 ? -19.351 -4.049 -41.423 1.00 36.62 365 GLU A C 1
ATOM 2915 O O . GLU A 1 365 ? -19.845 -4.399 -42.495 1.00 36.62 365 GLU A O 1
ATOM 2920 N N . ARG A 1 366 ? -20.089 -3.424 -40.496 1.00 36.56 366 ARG A N 1
ATOM 2921 C CA . ARG A 1 366 ? -21.330 -2.755 -40.894 1.00 36.56 366 ARG A CA 1
ATOM 2922 C C . ARG A 1 366 ? -20.928 -1.631 -41.837 1.00 36.56 366 ARG A C 1
ATOM 2924 O O . ARG A 1 366 ? -20.458 -0.588 -41.385 1.00 36.56 366 ARG A O 1
ATOM 2931 N N . GLN A 1 367 ? -21.117 -1.845 -43.136 1.00 32.16 367 GLN A N 1
ATOM 2932 C CA . GLN A 1 367 ? -21.183 -0.749 -44.090 1.00 32.16 367 GLN A CA 1
ATOM 2933 C C . GLN A 1 367 ? -22.230 0.235 -43.569 1.00 32.16 367 GLN A C 1
ATOM 2935 O O . GLN A 1 367 ? -23.410 -0.095 -43.440 1.00 32.16 367 GLN A O 1
ATOM 2940 N N . ALA A 1 368 ? -21.782 1.435 -43.209 1.00 34.00 368 ALA A N 1
ATOM 2941 C CA . ALA A 1 368 ? -22.677 2.545 -42.957 1.00 34.00 368 ALA A CA 1
ATOM 2942 C C . ALA A 1 368 ? -23.410 2.826 -44.273 1.00 34.00 368 ALA A C 1
ATOM 2944 O O . ALA A 1 368 ? -22.811 3.350 -45.212 1.00 34.00 368 ALA A O 1
ATOM 2945 N N . SER A 1 369 ? -24.685 2.439 -44.372 1.00 31.42 369 SER A N 1
ATOM 2946 C CA . SER A 1 369 ? -25.522 2.894 -45.473 1.00 31.42 369 SER A CA 1
ATOM 2947 C C . SER A 1 369 ? -25.735 4.392 -45.287 1.00 31.42 369 SER A C 1
ATOM 2949 O O . SER A 1 369 ? -26.509 4.830 -44.436 1.00 31.42 369 SER A O 1
ATOM 2951 N N . SER A 1 370 ? -24.995 5.179 -46.056 1.00 36.28 370 SER A N 1
ATOM 2952 C CA . SER A 1 370 ? -25.326 6.568 -46.316 1.00 36.28 370 SER A CA 1
ATOM 2953 C C . SER A 1 370 ? -26.622 6.613 -47.124 1.00 36.28 370 SER A C 1
ATOM 2955 O O . SER A 1 370 ? -26.611 6.277 -48.310 1.00 36.28 370 SER A O 1
ATOM 2957 N N . THR A 1 371 ? -27.707 7.040 -46.489 1.00 34.69 371 THR A N 1
ATOM 2958 C CA . THR A 1 371 ? -28.863 7.669 -47.143 1.00 34.69 371 THR A CA 1
ATOM 2959 C C . THR A 1 371 ? -29.388 8.761 -46.242 1.00 34.69 371 THR A C 1
ATOM 2961 O O . THR A 1 371 ? -29.671 8.427 -45.067 1.00 34.69 371 THR A O 1
#

Secondary structure (DSSP, 8-state):
-----------------PPPP-S--PEEEEEEE-TT-HHHHHIIIIIITHHHHSGGGGTEEEEEEETTT-EEETTEEE-TT-HHHHHHHHHHHHHHHH--SHHHHHHHHHHHHHHHT-SS--S-HHHHHHHHHHHTT--HHHHHHHHHTTHHHHHHHHHHHHHHT-SSPP-SSSEEEETTEE-GGGGGGHHHHHHHH---SS--HHHHHHHHHHTTSSSS-S-----------------------PEEEEEEE-TT-HHHHHHIIIIIHHHHTSGGGGTEEEEEEETTT-EEETTTTEEE-TT-HHHHHHHHHHHHHHHH--STTTHHHHHHHHTTGGGS----PPPPTTEEEEETTEEEE----------

InterPro domains:
  IPR004911 Gamma interferon inducible lysosomal thiol reductase GILT [PF03227] (29-135)
  IPR004911 Gamma interferon inducible lysosomal thiol reductase GILT [PF03227] (249-325)
  IPR004911 Gamma interferon inducible lysosomal thiol reductase GILT [PTHR13234] (21-231)
  IPR036249 Thioredoxin-like superfamily [SSF52833] (13-189)

pLDDT: mean 75.5, std 23.14, range [28.86, 98.81]

Organism: Gossypium gossypioides (NCBI:txid34282)